Protein AF-A0A954PW45-F1 (afdb_monomer)

Secondary structure (DSSP, 8-state):
--TTSGGGS--TT-HHHHHHHHHHHHHHHHHHHHHHHHHHHHHHHHHHHHHHHHHHHHHHHHGGGS-HHHHHHHHHHHHHTGGGGHHHHHHHTT-SSHHHHHHHHHHHHHHHHHHTTS-HHHHHHHHHHHHHHHHHHHTT---TTSHHHHHHHHHHHHHHHHHHHTT--TT-HHHHHHHHHHHTGGG-----SS-------PPPP-

Radius of gyration: 33.41 Å; Cα contacts (8 Å, |Δi|>4): 129; chains: 1; bounding box: 105×37×117 Å

Nearest PDB structures (foldseek):
  8f19-assembly1_A  TM=5.683E-01  e=7.438E+00  Saccharomyces cerevisiae S288C
  6eww-assembly1_B  TM=2.617E-01  e=2.094E+00  Homo sapiens
  3kbu-assembly1_A  TM=2.311E-01  e=8.232E+00  Homo sapiens

Structure (mmCIF, N/CA/C/O backbone):
data_AF-A0A954PW45-F1
#
_entry.id   AF-A0A954PW45-F1
#
loop_
_atom_site.group_PDB
_atom_site.id
_atom_site.type_symbol
_atom_site.label_atom_id
_atom_site.label_alt_id
_atom_site.label_comp_id
_atom_site.label_asym_id
_atom_site.label_entity_id
_atom_site.label_seq_id
_atom_site.pdbx_PDB_ins_code
_atom_site.Cartn_x
_atom_site.Cartn_y
_atom_site.Cartn_z
_atom_site.occupancy
_atom_site.B_iso_or_equiv
_atom_site.auth_seq_id
_atom_site.auth_comp_id
_atom_site.auth_asym_id
_atom_site.auth_atom_id
_atom_site.pdbx_PDB_model_num
ATOM 1 N N . MET A 1 1 ? 61.139 -9.878 -54.172 1.00 49.34 1 MET A N 1
ATOM 2 C CA . MET A 1 1 ? 60.404 -8.605 -54.283 1.00 49.34 1 MET A CA 1
ATOM 3 C C . MET A 1 1 ? 59.046 -8.890 -53.694 1.00 49.34 1 MET A C 1
ATOM 5 O O . MET A 1 1 ? 58.349 -9.726 -54.247 1.00 49.34 1 MET A O 1
ATOM 9 N N . ASP A 1 2 ? 58.772 -8.340 -52.515 1.00 56.75 2 ASP A N 1
ATOM 10 C CA . ASP A 1 2 ? 57.565 -8.651 -51.753 1.00 56.75 2 ASP A CA 1
ATOM 11 C C . ASP A 1 2 ? 56.397 -7.785 -52.241 1.00 56.75 2 ASP A C 1
ATOM 13 O O . ASP A 1 2 ? 56.433 -6.558 -52.154 1.00 56.75 2 ASP A O 1
ATOM 17 N N . ASP A 1 3 ? 55.336 -8.431 -52.724 1.00 61.81 3 ASP A N 1
ATOM 18 C CA . ASP A 1 3 ? 54.108 -7.794 -53.231 1.00 61.81 3 ASP A CA 1
ATOM 19 C C . ASP A 1 3 ? 53.297 -7.045 -52.148 1.00 61.81 3 ASP A C 1
ATOM 21 O O . ASP A 1 3 ? 52.255 -6.444 -52.419 1.00 61.81 3 ASP A O 1
ATOM 25 N N . SER A 1 4 ? 53.770 -7.051 -50.901 1.00 59.59 4 SER A N 1
ATOM 26 C CA . SER A 1 4 ? 53.138 -6.399 -49.754 1.00 59.59 4 SER A CA 1
ATOM 27 C C . SER A 1 4 ? 53.432 -4.894 -49.650 1.00 59.59 4 SER A C 1
ATOM 29 O O . SER A 1 4 ? 52.692 -4.187 -48.963 1.00 59.59 4 SER A O 1
ATOM 31 N N . GLU A 1 5 ? 54.434 -4.359 -50.361 1.00 58.06 5 GLU A N 1
ATOM 32 C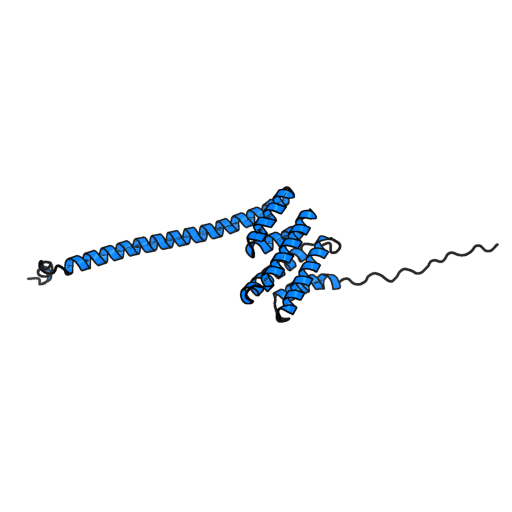 CA . GLU A 1 5 ? 54.703 -2.908 -50.379 1.00 58.06 5 GLU A CA 1
ATOM 33 C C . GLU A 1 5 ? 53.789 -2.128 -51.341 1.00 58.06 5 GLU A C 1
ATOM 35 O O . GLU A 1 5 ? 53.447 -0.974 -51.069 1.00 58.06 5 GLU A O 1
ATOM 40 N N . LEU A 1 6 ? 53.297 -2.757 -52.415 1.00 55.03 6 LEU A N 1
ATOM 41 C CA . LEU A 1 6 ? 52.443 -2.096 -53.414 1.00 55.03 6 LEU A CA 1
ATOM 42 C C . LEU A 1 6 ? 51.017 -1.806 -52.915 1.00 55.03 6 LEU A C 1
ATOM 44 O O . LEU A 1 6 ? 50.350 -0.926 -53.451 1.00 55.03 6 LEU A O 1
ATOM 48 N N . GLN A 1 7 ? 50.553 -2.475 -51.856 1.00 57.84 7 GLN A N 1
ATOM 49 C CA . GLN A 1 7 ? 49.226 -2.224 -51.271 1.00 57.84 7 GLN A CA 1
ATOM 50 C C . GLN A 1 7 ? 49.208 -1.086 -50.237 1.00 57.84 7 GLN A C 1
ATOM 52 O O . GLN A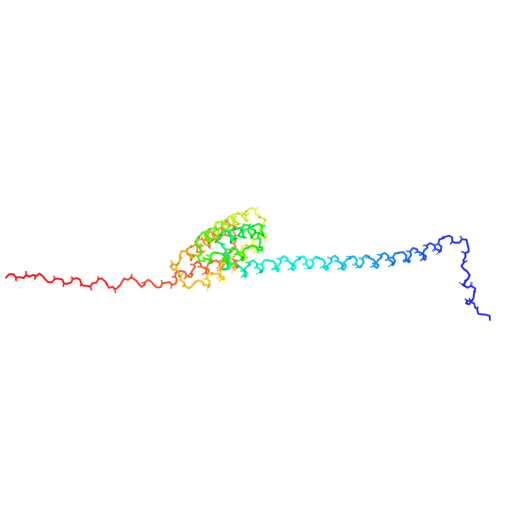 1 7 ? 48.147 -0.750 -49.708 1.00 57.84 7 GLN A O 1
ATOM 57 N N . ARG A 1 8 ? 50.360 -0.472 -49.933 1.00 56.84 8 ARG A N 1
ATOM 58 C CA . ARG A 1 8 ? 50.469 0.575 -48.902 1.00 56.84 8 ARG A CA 1
ATOM 59 C C . ARG A 1 8 ? 50.345 2.006 -49.419 1.00 56.84 8 ARG A C 1
ATOM 61 O O . ARG A 1 8 ? 50.352 2.924 -48.602 1.00 56.84 8 ARG A O 1
ATOM 68 N N . THR A 1 9 ? 50.201 2.217 -50.727 1.00 62.09 9 THR A N 1
ATOM 69 C CA . THR A 1 9 ? 49.938 3.549 -51.289 1.00 62.09 9 THR A CA 1
ATOM 70 C C . THR A 1 9 ? 48.427 3.757 -51.459 1.00 62.09 9 THR A C 1
ATOM 72 O O . THR A 1 9 ? 47.812 3.163 -52.345 1.00 62.09 9 THR A O 1
ATOM 75 N N . PRO A 1 10 ? 47.771 4.556 -50.593 1.00 61.47 10 PRO A N 1
ATOM 76 C CA . PRO A 1 10 ? 46.345 4.825 -50.726 1.00 61.47 10 PRO A CA 1
ATOM 77 C C . PRO A 1 10 ? 46.080 5.589 -52.029 1.00 61.47 10 PRO A C 1
ATOM 79 O O . PRO A 1 10 ? 46.723 6.600 -52.303 1.00 61.47 10 PRO A O 1
ATOM 82 N N . ASN A 1 11 ? 45.132 5.099 -52.834 1.00 63.22 11 ASN A N 1
ATOM 83 C CA . ASN A 1 11 ? 44.758 5.704 -54.112 1.00 63.22 11 ASN A CA 1
ATOM 84 C C . ASN A 1 11 ? 44.272 7.160 -53.903 1.00 63.22 11 ASN A C 1
ATOM 86 O O . ASN A 1 11 ? 43.213 7.352 -53.294 1.00 63.22 11 ASN A O 1
ATOM 90 N N . PRO A 1 12 ? 44.986 8.177 -54.429 1.00 63.97 12 PRO A N 1
ATOM 91 C CA . PRO A 1 12 ? 44.682 9.589 -54.186 1.00 63.97 12 PRO A CA 1
ATOM 92 C C . PRO A 1 12 ? 43.398 10.073 -54.880 1.00 63.97 12 PRO A C 1
ATOM 94 O O . PRO A 1 12 ? 42.894 11.140 -54.547 1.00 63.97 12 PRO A O 1
ATOM 97 N N . PHE A 1 13 ? 42.832 9.291 -55.806 1.00 62.94 13 PHE A N 1
ATOM 98 C CA . PHE A 1 13 ? 41.596 9.633 -56.523 1.00 62.94 13 PHE A CA 1
ATOM 99 C C . PHE A 1 13 ? 40.331 9.046 -55.884 1.00 62.94 13 PHE A C 1
ATOM 101 O O . PHE A 1 13 ? 39.213 9.344 -56.300 1.00 62.94 13 PHE A O 1
ATOM 108 N N . SER A 1 14 ? 40.479 8.225 -54.843 1.00 59.28 14 SER A N 1
ATOM 109 C CA . SER A 1 14 ? 39.355 7.642 -54.119 1.00 59.28 14 SER A CA 1
ATOM 110 C C . SER A 1 14 ? 38.950 8.531 -52.935 1.00 59.28 14 SER A C 1
ATOM 112 O O . SER A 1 14 ? 39.213 8.205 -51.774 1.00 59.28 14 SER A O 1
ATOM 114 N N . ALA A 1 15 ? 38.231 9.624 -53.215 1.00 56.91 15 ALA A N 1
ATOM 115 C CA . ALA A 1 15 ? 37.626 10.494 -52.192 1.00 56.91 15 ALA A CA 1
ATOM 116 C C . ALA A 1 15 ? 36.708 9.732 -51.199 1.00 56.91 15 ALA A C 1
ATOM 118 O O . ALA A 1 15 ? 36.456 10.184 -50.081 1.00 56.91 15 ALA A O 1
ATOM 119 N N . PHE A 1 16 ? 36.249 8.534 -51.580 1.00 58.16 16 PHE A N 1
ATOM 120 C CA . PHE A 1 16 ? 35.368 7.671 -50.787 1.00 58.16 16 PHE A CA 1
ATOM 121 C C . PHE A 1 16 ? 36.093 6.678 -49.855 1.00 58.16 16 PHE A C 1
ATOM 123 O O . PHE A 1 16 ? 35.464 6.087 -48.975 1.00 58.16 16 PHE A O 1
ATOM 130 N N . ALA A 1 17 ? 37.407 6.469 -50.021 1.00 55.78 17 ALA A N 1
ATOM 131 C CA . ALA A 1 17 ? 38.164 5.538 -49.170 1.00 55.78 17 ALA A CA 1
ATOM 132 C C . ALA A 1 17 ? 38.559 6.180 -47.833 1.00 55.78 17 ALA A C 1
ATOM 134 O O . ALA A 1 17 ? 38.438 5.538 -46.788 1.00 55.78 17 ALA A O 1
ATOM 135 N N . ALA A 1 18 ? 38.958 7.457 -47.852 1.00 57.56 18 ALA A N 1
ATOM 136 C CA . ALA A 1 18 ? 39.271 8.213 -46.638 1.00 57.56 18 ALA A CA 1
ATOM 137 C C . ALA A 1 18 ? 38.019 8.423 -45.763 1.00 57.56 18 ALA A C 1
ATOM 139 O O . ALA A 1 18 ? 38.036 8.140 -44.564 1.00 57.56 18 ALA A O 1
ATOM 140 N N . THR A 1 19 ? 36.888 8.778 -46.381 1.00 55.59 19 THR A N 1
ATOM 141 C CA . THR A 1 19 ? 35.616 9.038 -45.684 1.00 55.59 19 THR A CA 1
ATOM 142 C C . THR A 1 19 ? 35.011 7.797 -45.020 1.00 55.59 19 THR A C 1
ATOM 144 O O . THR A 1 19 ? 34.422 7.915 -43.947 1.00 55.59 19 THR A O 1
ATOM 147 N N . ARG A 1 20 ? 35.187 6.581 -45.568 1.00 57.69 20 ARG A N 1
ATOM 148 C CA . ARG A 1 20 ? 34.727 5.337 -44.905 1.00 57.69 20 ARG A CA 1
ATOM 149 C C . ARG A 1 20 ? 35.526 4.988 -43.649 1.00 57.69 20 ARG A C 1
ATOM 151 O O . ARG A 1 20 ? 34.942 4.496 -42.683 1.00 57.69 20 ARG A O 1
ATOM 158 N N . ALA A 1 21 ? 36.841 5.203 -43.656 1.00 60.06 21 ALA A N 1
ATOM 159 C CA . ALA A 1 21 ? 37.686 4.926 -42.495 1.00 60.06 21 ALA A CA 1
ATOM 160 C C . ALA A 1 21 ? 37.439 5.938 -41.364 1.00 60.06 21 ALA A C 1
ATOM 162 O O . ALA A 1 21 ? 37.396 5.563 -40.192 1.00 60.06 21 ALA A O 1
ATOM 163 N N . GLU A 1 22 ? 37.208 7.199 -41.721 1.00 61.59 22 GLU A N 1
ATOM 164 C CA . GLU A 1 22 ? 36.887 8.280 -40.789 1.00 61.59 22 GLU A CA 1
ATOM 165 C C . GLU A 1 22 ? 35.465 8.126 -40.214 1.00 61.59 22 GLU A C 1
ATOM 167 O O . GLU A 1 22 ? 35.289 8.112 -38.997 1.00 61.59 22 GLU A O 1
ATOM 172 N N . SER A 1 23 ? 34.465 7.829 -41.055 1.00 62.44 23 SER A N 1
ATOM 173 C CA . SER A 1 23 ? 33.084 7.518 -40.638 1.00 62.44 23 SER A CA 1
ATOM 174 C C . SER A 1 23 ? 33.009 6.368 -39.627 1.00 62.44 23 SER A C 1
ATOM 176 O O . SER A 1 23 ? 32.339 6.490 -38.601 1.00 62.44 23 SER A O 1
ATOM 178 N N . ARG A 1 24 ? 33.737 5.264 -39.856 1.00 66.69 24 ARG A N 1
ATOM 179 C CA . ARG A 1 24 ? 33.767 4.128 -38.916 1.00 66.69 24 ARG A CA 1
ATOM 180 C C . ARG A 1 24 ? 34.379 4.502 -37.565 1.00 66.69 24 ARG A C 1
ATOM 182 O O . ARG A 1 24 ? 33.934 3.989 -36.541 1.00 66.69 24 ARG A O 1
ATOM 189 N N . ARG A 1 25 ? 35.364 5.407 -37.542 1.00 72.56 25 ARG A N 1
ATOM 190 C CA . ARG A 1 25 ? 35.957 5.923 -36.298 1.00 72.56 25 ARG A CA 1
ATOM 191 C C . ARG A 1 25 ? 34.991 6.840 -35.551 1.00 72.56 25 ARG A C 1
ATOM 193 O O . ARG A 1 25 ? 34.861 6.694 -34.338 1.00 72.56 25 ARG A O 1
ATOM 200 N N . HIS A 1 26 ? 34.266 7.708 -36.257 1.00 75.69 26 HIS A N 1
ATOM 201 C CA . HIS A 1 26 ? 33.242 8.561 -35.647 1.00 75.69 26 HIS A CA 1
ATOM 202 C C . HIS A 1 26 ? 32.058 7.755 -35.102 1.00 75.69 26 HIS A C 1
ATOM 204 O O . HIS A 1 26 ? 31.635 8.015 -33.980 1.00 75.69 26 HIS A O 1
ATOM 210 N N . LEU A 1 27 ? 31.594 6.726 -35.822 1.00 76.62 27 LEU A N 1
ATOM 211 C CA . LEU A 1 27 ? 30.535 5.825 -35.350 1.00 76.62 27 LEU A CA 1
ATOM 212 C C . LEU A 1 27 ? 30.968 5.005 -34.128 1.00 76.62 27 LEU A C 1
ATOM 214 O O . LEU A 1 27 ? 30.202 4.845 -33.181 1.00 76.62 27 LEU A O 1
ATOM 218 N N . ALA A 1 28 ? 32.207 4.508 -34.114 1.00 79.44 28 ALA A N 1
ATOM 219 C CA . ALA A 1 28 ? 32.740 3.796 -32.955 1.00 79.44 28 ALA A CA 1
ATOM 220 C C . ALA A 1 28 ? 32.901 4.723 -31.737 1.00 79.44 28 ALA A C 1
ATOM 222 O O . ALA A 1 28 ? 32.666 4.303 -30.605 1.00 79.44 28 ALA A O 1
ATOM 223 N N . ALA A 1 29 ? 33.282 5.985 -31.954 1.00 80.69 29 ALA A N 1
ATOM 224 C CA . ALA A 1 29 ? 33.366 6.979 -30.891 1.00 80.69 29 ALA A CA 1
ATOM 225 C C . ALA A 1 29 ? 31.976 7.354 -30.351 1.00 80.69 29 ALA A C 1
ATOM 227 O O . ALA A 1 29 ? 31.781 7.351 -29.137 1.00 80.69 29 ALA A O 1
ATOM 228 N N . SER A 1 30 ? 30.990 7.606 -31.219 1.00 84.06 30 SER A N 1
ATOM 229 C CA . SER A 1 30 ? 29.621 7.928 -30.798 1.00 84.06 30 SER A CA 1
ATOM 230 C C . SER A 1 30 ? 28.942 6.756 -30.091 1.00 84.06 30 SER A C 1
ATOM 232 O O . SER A 1 30 ? 28.256 6.967 -29.098 1.00 84.06 30 SER A O 1
ATOM 234 N N . ALA A 1 31 ? 29.179 5.516 -30.535 1.00 90.25 31 ALA A N 1
ATOM 235 C CA . ALA A 1 31 ? 28.658 4.322 -29.872 1.00 90.25 31 ALA A CA 1
ATOM 236 C C . ALA A 1 31 ? 29.196 4.169 -28.439 1.00 90.25 31 ALA A C 1
ATOM 238 O O . ALA A 1 31 ? 28.441 3.824 -27.532 1.00 90.25 31 ALA A O 1
ATOM 239 N N . LYS A 1 32 ? 30.479 4.481 -28.206 1.00 91.12 32 LYS A N 1
ATOM 240 C CA . LYS A 1 32 ? 31.061 4.488 -26.853 1.00 91.12 32 LYS A CA 1
ATOM 241 C C . LYS A 1 32 ? 30.388 5.524 -25.956 1.00 91.12 32 LYS A C 1
ATOM 243 O O . LYS A 1 32 ? 30.010 5.194 -24.836 1.00 91.12 32 LYS A O 1
ATOM 248 N N . TRP A 1 33 ? 30.198 6.746 -26.452 1.00 94.75 33 TRP A N 1
ATOM 249 C CA . TRP A 1 33 ? 29.499 7.793 -25.701 1.00 94.75 33 TRP A CA 1
ATOM 250 C C . TRP A 1 33 ? 28.039 7.437 -25.423 1.00 94.75 33 TRP A C 1
ATOM 252 O O . TRP A 1 33 ? 27.559 7.680 -24.320 1.00 94.75 33 TRP A O 1
ATOM 262 N N . LEU A 1 34 ? 27.359 6.797 -26.375 1.00 92.56 34 LEU A N 1
ATOM 263 C CA . LEU A 1 34 ? 25.989 6.324 -26.198 1.00 92.56 34 LEU A CA 1
ATOM 264 C C . LEU A 1 34 ? 25.897 5.252 -25.104 1.00 92.56 34 LEU A C 1
ATOM 266 O O . LEU A 1 34 ? 25.025 5.336 -24.247 1.00 92.56 34 LEU A O 1
ATOM 270 N N . LEU A 1 35 ? 26.819 4.285 -25.075 1.00 92.25 35 LEU A N 1
ATOM 271 C CA . LEU A 1 35 ? 26.863 3.272 -24.014 1.00 92.25 35 LEU A CA 1
ATOM 272 C C . LEU A 1 35 ? 27.125 3.887 -22.635 1.00 92.25 35 LEU A C 1
ATOM 274 O O . LEU A 1 35 ? 26.484 3.496 -21.662 1.00 92.25 35 LEU A O 1
ATOM 278 N N . ILE A 1 36 ? 28.019 4.876 -22.554 1.00 92.75 36 ILE A N 1
ATOM 279 C CA . ILE A 1 36 ? 28.270 5.620 -21.312 1.00 92.75 36 ILE A CA 1
ATOM 280 C C . ILE A 1 36 ? 27.004 6.363 -20.869 1.00 92.75 36 ILE A C 1
ATOM 282 O O . ILE A 1 36 ? 26.636 6.293 -19.698 1.00 92.75 36 ILE A O 1
ATOM 286 N N . ALA A 1 37 ? 26.315 7.033 -21.795 1.00 91.62 37 ALA A N 1
ATOM 287 C CA . ALA A 1 37 ? 25.079 7.751 -21.504 1.00 91.62 37 ALA A CA 1
ATOM 288 C C . ALA A 1 37 ? 23.964 6.810 -21.018 1.00 91.62 37 ALA A C 1
ATOM 290 O O . ALA A 1 37 ? 23.298 7.121 -20.033 1.00 91.62 37 ALA A O 1
ATOM 291 N N . ILE A 1 38 ? 23.802 5.641 -21.650 1.00 93.69 38 ILE A N 1
ATOM 292 C CA . ILE A 1 38 ? 22.853 4.606 -21.212 1.00 93.69 38 ILE A CA 1
ATOM 293 C C . ILE A 1 38 ? 23.206 4.122 -19.803 1.00 93.69 38 ILE A C 1
ATOM 295 O O . ILE A 1 38 ? 22.328 4.057 -18.947 1.00 93.69 38 ILE A O 1
ATOM 299 N N . GLY A 1 39 ? 24.484 3.840 -19.531 1.00 94.31 39 GLY A N 1
ATOM 300 C CA . GLY A 1 39 ? 24.936 3.429 -18.201 1.00 94.31 39 GLY A CA 1
ATOM 301 C C . GLY A 1 39 ? 24.627 4.475 -17.127 1.00 94.31 39 GLY A C 1
ATOM 302 O O . GLY A 1 39 ? 24.067 4.142 -16.084 1.00 94.31 39 GLY A O 1
ATOM 303 N N . LEU A 1 40 ? 24.919 5.750 -17.402 1.00 92.06 40 LEU A N 1
ATOM 304 C CA . LEU A 1 40 ? 24.591 6.871 -16.515 1.00 92.06 40 LEU A CA 1
ATOM 305 C C . LEU A 1 40 ? 23.086 6.997 -16.272 1.00 92.06 40 LEU A C 1
ATOM 307 O O . LEU A 1 40 ? 22.668 7.201 -15.133 1.00 92.06 40 LEU A O 1
ATOM 311 N N . PHE A 1 41 ? 22.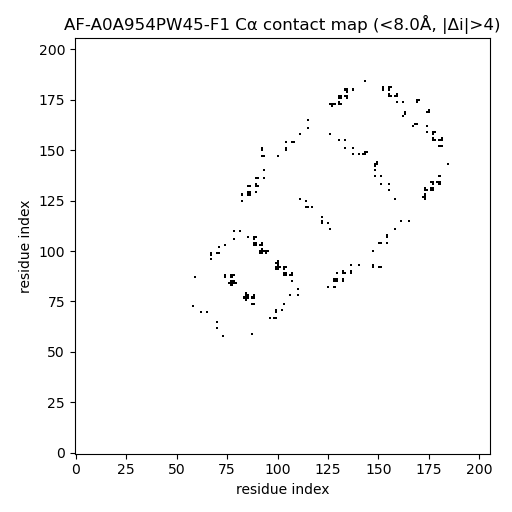276 6.843 -17.320 1.00 91.44 41 PHE A N 1
ATOM 312 C CA . PHE A 1 41 ? 20.823 6.881 -17.206 1.00 91.44 41 PHE A CA 1
ATOM 313 C C . PHE A 1 41 ? 20.297 5.732 -16.338 1.00 91.44 41 PHE A C 1
ATOM 315 O O . PHE A 1 41 ? 19.515 5.971 -15.420 1.00 91.44 41 PHE A O 1
ATOM 322 N N . CYS A 1 42 ? 20.787 4.505 -16.548 1.00 90.88 42 CYS A N 1
ATOM 323 C CA . CYS A 1 42 ? 20.442 3.357 -15.710 1.00 90.88 42 CYS A CA 1
ATOM 324 C C . CYS A 1 42 ? 20.798 3.606 -14.238 1.00 90.88 42 CYS A C 1
ATOM 326 O O . CYS A 1 42 ? 19.946 3.427 -13.371 1.00 90.88 42 CYS A O 1
ATOM 328 N N . VAL A 1 43 ? 22.010 4.088 -13.945 1.00 89.50 43 VAL A N 1
ATOM 329 C CA . VAL A 1 43 ? 22.423 4.409 -12.568 1.00 89.50 43 VAL A CA 1
ATOM 330 C C . VAL A 1 43 ? 21.511 5.470 -11.950 1.00 89.50 43 VAL A C 1
ATOM 332 O O . VAL A 1 43 ? 21.014 5.266 -10.846 1.00 89.50 43 VAL A O 1
ATOM 335 N N . LEU A 1 44 ? 21.223 6.558 -12.673 1.00 89.69 44 LEU A N 1
ATOM 336 C CA . LEU A 1 44 ? 20.323 7.618 -12.206 1.00 89.69 44 LEU A CA 1
ATOM 337 C C . LEU A 1 44 ? 18.916 7.097 -11.903 1.00 89.69 44 LEU A C 1
ATOM 339 O O . LEU A 1 44 ? 18.382 7.382 -10.831 1.00 89.69 44 LEU A O 1
ATOM 343 N N . THR A 1 45 ? 18.331 6.309 -12.809 1.00 83.94 45 THR A N 1
ATOM 344 C CA . THR A 1 45 ? 16.998 5.723 -12.591 1.00 83.94 45 THR A CA 1
ATOM 345 C C . THR A 1 45 ? 16.969 4.791 -11.381 1.00 83.94 45 THR A C 1
ATOM 347 O O . THR A 1 45 ? 16.071 4.905 -10.549 1.00 83.94 45 THR A O 1
ATOM 350 N N . ILE A 1 46 ? 17.984 3.937 -11.206 1.00 82.56 46 ILE A N 1
ATOM 351 C CA . ILE A 1 46 ? 18.091 3.054 -10.036 1.00 82.56 46 ILE A CA 1
ATOM 352 C C . ILE A 1 46 ? 18.227 3.880 -8.750 1.00 82.56 46 ILE A C 1
ATOM 354 O O . ILE A 1 46 ? 17.530 3.611 -7.772 1.00 82.56 46 ILE A O 1
ATOM 358 N N . SER A 1 47 ? 19.073 4.916 -8.744 1.00 77.81 47 SER A N 1
ATOM 359 C CA . SER A 1 47 ? 19.251 5.794 -7.582 1.00 77.81 47 SER A CA 1
ATOM 360 C C . SER A 1 47 ? 17.967 6.529 -7.196 1.00 77.81 47 SER A C 1
ATOM 362 O O . SER A 1 47 ? 17.673 6.640 -6.007 1.00 77.81 47 SER A O 1
ATOM 364 N N . GLN A 1 48 ? 17.182 7.006 -8.167 1.00 77.75 48 GLN A N 1
ATOM 365 C CA . GLN A 1 48 ? 15.907 7.675 -7.894 1.00 77.75 48 GLN A CA 1
ATOM 366 C C . GLN A 1 48 ? 14.887 6.729 -7.257 1.00 77.75 48 GLN A C 1
ATOM 368 O O . GLN A 1 48 ? 14.287 7.081 -6.241 1.00 77.75 48 GLN A O 1
ATOM 373 N N . VAL A 1 49 ? 14.740 5.515 -7.798 1.00 71.38 49 VAL A N 1
ATOM 374 C CA . VAL A 1 49 ? 13.858 4.489 -7.219 1.00 71.38 49 VAL A CA 1
ATOM 375 C C . VAL A 1 49 ? 14.288 4.156 -5.788 1.00 71.38 49 VAL A C 1
ATOM 377 O O . VAL A 1 49 ? 13.452 4.060 -4.888 1.00 71.38 49 VAL A O 1
ATOM 380 N N . TYR A 1 50 ? 15.597 4.048 -5.545 1.00 72.19 50 TYR A N 1
ATOM 381 C CA . TYR A 1 50 ? 16.126 3.753 -4.215 1.00 72.19 50 TYR A CA 1
ATOM 382 C C . TYR A 1 50 ? 15.890 4.897 -3.219 1.00 72.19 50 TYR A C 1
ATOM 384 O O . TYR A 1 50 ? 15.508 4.650 -2.079 1.00 72.19 50 TYR A O 1
ATOM 392 N N . LEU A 1 51 ? 16.061 6.153 -3.647 1.00 69.94 51 LEU A N 1
ATOM 393 C CA . LEU A 1 51 ? 15.790 7.336 -2.823 1.00 69.94 51 LEU A CA 1
ATOM 394 C C . LEU A 1 51 ? 14.311 7.460 -2.451 1.00 69.94 51 LEU A C 1
ATOM 396 O O . LEU A 1 51 ? 14.007 7.795 -1.307 1.00 69.94 51 LEU A O 1
ATOM 400 N N . HIS A 1 52 ? 13.397 7.173 -3.383 1.00 65.19 52 HIS A N 1
ATOM 401 C CA . HIS A 1 52 ? 11.962 7.152 -3.093 1.00 65.19 52 HIS A CA 1
ATOM 402 C C . HIS A 1 52 ? 11.621 6.097 -2.036 1.00 65.19 52 HIS A C 1
ATOM 404 O O . HIS A 1 52 ? 10.984 6.419 -1.033 1.00 65.19 52 HIS A O 1
ATOM 410 N N . ARG A 1 53 ? 12.139 4.873 -2.190 1.00 65.75 53 ARG A N 1
ATOM 411 C CA . ARG A 1 53 ? 11.951 3.800 -1.201 1.00 65.75 53 ARG A CA 1
ATOM 412 C C . ARG A 1 53 ? 12.571 4.132 0.156 1.00 65.75 53 ARG A C 1
ATOM 414 O O . ARG A 1 53 ? 11.947 3.900 1.188 1.00 65.75 53 ARG A O 1
ATOM 421 N N . ALA A 1 54 ? 13.765 4.723 0.170 1.00 64.25 54 ALA A N 1
ATOM 422 C CA . ALA A 1 54 ? 14.432 5.128 1.404 1.00 64.25 54 ALA A CA 1
ATOM 423 C C . ALA A 1 54 ? 13.631 6.203 2.156 1.00 64.25 54 ALA A C 1
ATOM 425 O O . ALA A 1 54 ? 13.448 6.089 3.367 1.00 64.25 54 ALA A O 1
ATOM 426 N N . LYS A 1 55 ? 13.087 7.205 1.451 1.00 66.69 55 LYS A N 1
ATOM 427 C CA . LYS A 1 55 ? 12.218 8.223 2.062 1.00 66.69 55 LYS A CA 1
ATOM 428 C C . LYS A 1 55 ? 10.956 7.613 2.666 1.00 66.69 55 LYS A C 1
ATOM 430 O O . LYS A 1 55 ? 10.641 7.933 3.806 1.00 66.69 55 LYS A O 1
ATOM 435 N N . LEU A 1 56 ? 10.295 6.702 1.952 1.00 62.06 56 LEU A N 1
ATOM 436 C CA . LEU A 1 56 ? 9.117 5.990 2.457 1.00 62.06 56 LEU A CA 1
ATOM 437 C C . LEU A 1 56 ? 9.447 5.189 3.725 1.00 62.06 56 LEU A C 1
ATOM 439 O O . LEU A 1 56 ? 8.744 5.304 4.723 1.0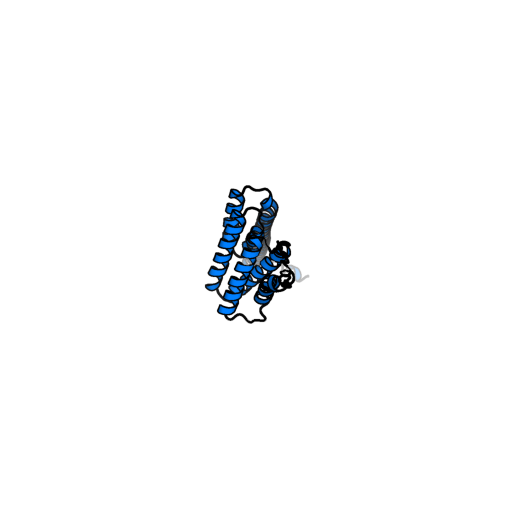0 62.06 56 LEU A O 1
ATOM 443 N N . SER A 1 57 ? 10.578 4.474 3.746 1.00 60.31 57 SER A N 1
ATOM 444 C CA . SER A 1 57 ? 11.019 3.748 4.947 1.00 60.31 57 SER A CA 1
ATOM 445 C C . SER A 1 57 ? 11.342 4.673 6.131 1.00 60.31 57 SER A C 1
ATOM 447 O O . SER A 1 57 ? 11.083 4.325 7.281 1.00 60.31 57 SER A O 1
ATOM 449 N N . GLY A 1 58 ? 11.868 5.873 5.861 1.00 60.31 58 GLY A N 1
ATOM 450 C CA . GLY A 1 58 ? 12.150 6.881 6.883 1.00 60.31 58 GLY A CA 1
ATOM 451 C C . GLY A 1 58 ? 10.880 7.497 7.471 1.00 60.31 58 GLY A C 1
ATOM 452 O O . GLY A 1 58 ? 10.817 7.722 8.677 1.00 60.31 58 GLY A O 1
ATOM 453 N N . ILE A 1 59 ? 9.860 7.714 6.637 1.00 60.59 59 ILE A N 1
ATOM 454 C CA . ILE A 1 59 ? 8.534 8.188 7.057 1.00 60.59 59 ILE A CA 1
ATOM 455 C C . ILE A 1 59 ? 7.865 7.145 7.960 1.00 60.59 59 ILE A C 1
ATOM 457 O O . ILE A 1 59 ? 7.415 7.483 9.050 1.00 60.59 59 ILE A O 1
ATOM 461 N N . VAL A 1 60 ? 7.893 5.868 7.566 1.00 61.69 60 VAL A N 1
ATOM 462 C CA . VAL A 1 60 ? 7.301 4.772 8.351 1.00 61.69 60 VAL A CA 1
ATOM 463 C C . VAL A 1 60 ? 8.019 4.580 9.696 1.00 61.69 60 VAL A C 1
ATOM 465 O O . VAL A 1 60 ? 7.364 4.456 10.727 1.00 61.69 60 VAL A O 1
ATOM 468 N N . ASN A 1 61 ? 9.355 4.635 9.731 1.00 59.47 61 ASN A N 1
ATOM 469 C CA . ASN A 1 61 ? 10.119 4.464 10.977 1.00 59.47 61 ASN A CA 1
ATOM 470 C C . ASN A 1 61 ? 10.064 5.687 11.910 1.00 59.47 61 ASN A C 1
ATOM 472 O O . ASN A 1 61 ? 10.190 5.541 13.124 1.00 59.47 61 ASN A O 1
ATOM 476 N N . GLY A 1 62 ? 9.895 6.895 11.363 1.00 58.94 62 GLY A N 1
ATOM 477 C CA . GLY A 1 62 ? 9.798 8.136 12.136 1.00 58.94 62 GLY A CA 1
ATOM 478 C C . GLY A 1 62 ? 8.391 8.449 12.644 1.00 58.94 62 GLY A C 1
ATOM 479 O O . GLY A 1 62 ? 8.228 9.398 13.411 1.00 58.94 62 GLY A O 1
ATOM 480 N N . PHE A 1 63 ? 7.387 7.675 12.228 1.00 63.06 63 PHE A N 1
ATOM 481 C CA . PHE A 1 63 ? 5.980 7.986 12.453 1.00 63.06 63 PHE A CA 1
ATOM 482 C C . PHE A 1 63 ? 5.643 8.064 13.949 1.00 63.06 63 PHE A C 1
ATOM 484 O O . PHE A 1 63 ? 5.033 9.029 14.398 1.00 63.06 63 PHE A O 1
ATOM 491 N N . SER A 1 64 ? 6.126 7.125 14.768 1.00 62.50 64 SER A N 1
ATOM 492 C CA . SER A 1 64 ? 5.788 7.038 16.200 1.00 62.50 64 SER A CA 1
ATOM 493 C C . SER A 1 64 ? 6.214 8.254 17.038 1.00 62.50 64 SER A C 1
ATOM 495 O O . SER A 1 64 ? 5.542 8.579 18.014 1.00 62.50 64 SER A O 1
ATOM 497 N N . GLN A 1 65 ? 7.275 8.968 16.646 1.00 67.38 65 GLN A N 1
ATOM 498 C CA . GLN A 1 65 ? 7.827 10.099 17.410 1.00 67.38 65 GLN A CA 1
ATOM 499 C C . GLN A 1 65 ? 7.237 11.464 17.024 1.00 67.38 65 GLN A C 1
ATOM 501 O O . GLN A 1 65 ? 7.569 12.478 17.638 1.00 67.38 65 GLN A O 1
ATOM 506 N N . GLN A 1 66 ? 6.373 11.521 16.010 1.00 69.50 66 GLN A N 1
ATOM 507 C CA . GLN A 1 66 ? 5.895 12.783 15.453 1.00 69.50 66 GLN A CA 1
ATOM 508 C C . GLN A 1 66 ? 4.576 13.274 16.071 1.00 69.50 66 GLN A C 1
ATOM 510 O O . GLN A 1 66 ? 3.747 12.516 16.598 1.00 69.50 66 GLN A O 1
ATOM 515 N N . SER A 1 67 ? 4.375 14.594 16.011 1.00 77.19 67 SER A N 1
ATOM 516 C CA . SER A 1 67 ? 3.123 15.233 16.421 1.00 77.19 67 SER A CA 1
ATOM 517 C C . SER A 1 67 ? 1.957 14.735 15.556 1.00 77.19 67 SER A C 1
ATOM 519 O O . SER A 1 67 ? 2.149 14.279 14.431 1.00 77.19 67 SER A O 1
ATOM 521 N N . SER A 1 68 ? 0.728 14.792 16.082 1.00 75.38 68 SER A N 1
ATOM 522 C CA . SER A 1 68 ? -0.473 14.362 15.337 1.00 75.38 68 SER A CA 1
ATOM 523 C C . SER A 1 68 ? -0.607 15.092 14.001 1.00 75.38 68 SER A C 1
ATOM 525 O O . SER A 1 68 ? -0.936 14.476 12.996 1.00 75.38 68 SER A O 1
ATOM 527 N N . THR A 1 69 ? -0.293 16.386 13.974 1.00 78.06 69 THR A N 1
ATOM 528 C CA . THR A 1 69 ? -0.382 17.216 12.769 1.00 78.06 69 THR A CA 1
ATOM 529 C C . THR A 1 69 ? 0.604 16.785 11.681 1.00 78.06 69 THR A C 1
ATOM 531 O O . THR A 1 69 ? 0.232 16.741 10.511 1.00 78.06 69 THR A O 1
ATOM 534 N N . GLU A 1 70 ? 1.840 16.419 12.041 1.00 81.75 70 GLU A N 1
ATOM 535 C CA . GLU A 1 70 ? 2.830 15.964 11.052 1.00 81.75 70 GLU A CA 1
ATOM 536 C C . GLU A 1 70 ? 2.497 14.561 10.528 1.00 81.75 70 GLU A C 1
ATOM 538 O O . GLU A 1 70 ? 2.636 14.310 9.331 1.00 81.75 70 GLU A O 1
ATOM 543 N N . LYS A 1 71 ? 1.957 13.683 11.390 1.00 80.56 71 LYS A N 1
ATOM 544 C CA . LYS A 1 71 ? 1.426 12.375 10.976 1.00 80.56 71 LYS A CA 1
ATOM 545 C C . LYS A 1 71 ? 0.343 12.528 9.909 1.00 80.56 71 LYS A C 1
ATOM 547 O O . LYS A 1 71 ? 0.434 11.892 8.867 1.00 80.56 71 LYS A O 1
ATOM 552 N N . VAL A 1 72 ? -0.638 13.411 10.121 1.00 82.50 72 VAL A N 1
ATOM 553 C CA . VAL A 1 72 ? -1.716 13.659 9.142 1.00 82.50 72 VAL A CA 1
ATOM 554 C C . VAL A 1 72 ? -1.157 14.167 7.810 1.00 82.50 72 VAL A C 1
ATOM 556 O O . VAL A 1 72 ? -1.513 13.646 6.757 1.00 82.50 72 VAL A O 1
ATOM 559 N N . ARG A 1 73 ? -0.204 15.106 7.837 1.00 84.50 73 ARG A N 1
ATOM 560 C CA . ARG A 1 73 ? 0.448 15.611 6.617 1.00 84.50 73 ARG A CA 1
ATOM 561 C C . ARG A 1 73 ? 1.206 14.518 5.855 1.00 84.50 73 ARG A C 1
ATOM 563 O O . ARG A 1 73 ? 1.263 14.533 4.627 1.00 84.50 73 ARG A O 1
ATOM 570 N N . GLN A 1 74 ? 1.802 13.566 6.568 1.00 83.81 74 GLN A N 1
ATOM 571 C CA . GLN A 1 74 ? 2.450 12.407 5.953 1.00 83.81 74 GLN A CA 1
ATOM 572 C C . GLN A 1 74 ? 1.442 11.410 5.387 1.00 83.81 74 GLN A C 1
ATOM 574 O O . GLN A 1 74 ? 1.703 10.858 4.320 1.00 83.81 74 GLN A O 1
ATOM 579 N N . LEU A 1 75 ? 0.284 11.225 6.028 1.00 85.38 75 LEU A N 1
ATOM 580 C CA . LEU A 1 75 ? -0.801 10.419 5.464 1.00 85.38 75 LEU A CA 1
ATOM 581 C C . LEU A 1 75 ? -1.286 10.992 4.133 1.00 85.38 75 LEU A C 1
ATOM 583 O O . LEU A 1 75 ? -1.435 10.239 3.179 1.00 85.38 75 LEU A O 1
ATOM 587 N N . GLU A 1 76 ? -1.423 12.313 4.014 1.00 86.81 76 GLU A N 1
ATOM 588 C CA . GLU A 1 76 ? -1.774 12.955 2.738 1.00 86.81 76 GLU A CA 1
ATOM 589 C C . GLU A 1 76 ? -0.726 12.687 1.642 1.00 86.81 76 GLU A C 1
ATOM 591 O O . GLU A 1 76 ? -1.072 12.415 0.490 1.00 86.81 76 GLU A O 1
ATOM 596 N N . GLN A 1 77 ? 0.566 12.713 1.990 1.00 84.69 77 GLN A N 1
ATOM 597 C CA . GLN A 1 77 ? 1.647 12.386 1.050 1.00 84.69 77 GLN A CA 1
ATOM 598 C C . GLN A 1 77 ? 1.648 10.905 0.651 1.00 84.69 77 GLN A C 1
ATOM 600 O O . GLN A 1 77 ? 1.906 10.581 -0.512 1.00 84.69 77 GLN A O 1
ATOM 605 N N . LEU A 1 78 ? 1.351 10.007 1.593 1.00 85.50 78 LEU A N 1
ATOM 606 C CA . LEU A 1 78 ? 1.200 8.578 1.319 1.00 85.50 78 LEU A CA 1
ATOM 607 C C . LEU A 1 78 ? -0.018 8.326 0.429 1.00 85.50 78 LEU A C 1
ATOM 609 O O . LEU A 1 78 ? 0.100 7.610 -0.559 1.00 85.50 78 LEU A O 1
ATOM 613 N N . HIS A 1 79 ? -1.142 8.986 0.698 1.00 86.00 79 HIS A N 1
ATOM 614 C CA . HIS A 1 79 ? -2.339 8.921 -0.136 1.00 86.00 79 HIS A CA 1
ATOM 615 C C . HIS A 1 79 ? -2.059 9.383 -1.575 1.00 86.00 79 HIS A C 1
ATOM 617 O O . HIS A 1 79 ? -2.471 8.726 -2.528 1.00 86.00 79 HIS A O 1
ATOM 623 N N . ALA A 1 80 ? -1.260 10.440 -1.757 1.00 85.31 80 ALA A N 1
ATOM 624 C CA . ALA A 1 80 ? -0.806 10.876 -3.080 1.00 85.31 80 ALA A CA 1
ATOM 625 C C . ALA A 1 80 ? 0.160 9.888 -3.771 1.00 85.31 80 ALA A C 1
ATOM 627 O O . ALA A 1 80 ? 0.327 9.948 -4.989 1.00 85.31 80 ALA A O 1
ATOM 628 N N . SER A 1 81 ? 0.798 8.990 -3.012 1.00 82.38 81 SER A N 1
ATOM 629 C CA . SER A 1 81 ? 1.738 7.976 -3.516 1.00 82.38 81 SER A CA 1
ATOM 630 C C . SER A 1 81 ? 1.050 6.671 -3.948 1.00 82.38 81 SER A C 1
ATOM 632 O O . SER A 1 81 ? 1.726 5.745 -4.400 1.00 82.38 81 SER A O 1
ATOM 634 N N . ASP A 1 82 ? -0.284 6.606 -3.858 1.00 82.88 82 ASP A N 1
ATOM 635 C CA . ASP A 1 82 ? -1.120 5.518 -4.372 1.00 82.88 82 ASP A CA 1
ATOM 636 C C . ASP A 1 82 ? -0.670 4.141 -3.838 1.00 82.88 82 ASP A C 1
ATOM 638 O O . ASP A 1 82 ? -0.730 3.908 -2.631 1.00 82.88 82 ASP A O 1
ATOM 642 N N . MET A 1 83 ? -0.174 3.235 -4.690 1.00 83.00 83 MET A N 1
ATOM 643 C CA . MET A 1 83 ? 0.177 1.861 -4.303 1.00 83.00 83 MET A CA 1
ATOM 644 C C . MET A 1 83 ? 1.289 1.784 -3.246 1.00 83.00 83 MET A C 1
ATOM 646 O O . MET A 1 83 ? 1.186 0.987 -2.316 1.00 83.00 83 MET A O 1
ATOM 650 N N . ASP A 1 84 ? 2.323 2.625 -3.352 1.00 82.88 84 ASP A N 1
ATOM 651 C CA . ASP A 1 84 ? 3.437 2.639 -2.391 1.00 82.88 84 ASP A CA 1
ATOM 652 C C . ASP A 1 84 ? 3.006 3.196 -1.020 1.00 82.88 84 ASP A C 1
ATOM 654 O O . ASP A 1 84 ? 3.667 2.964 -0.007 1.00 82.88 84 ASP A O 1
ATOM 658 N N . GLY A 1 85 ? 1.890 3.933 -0.983 1.00 85.88 85 GLY A N 1
ATOM 659 C CA . GLY A 1 85 ? 1.326 4.516 0.229 1.00 85.88 85 GLY A CA 1
ATOM 660 C C . GLY A 1 85 ? 0.440 3.568 1.033 1.00 85.88 85 GLY A C 1
ATOM 661 O O . GLY A 1 85 ? 0.258 3.800 2.228 1.00 85.88 85 GLY A O 1
ATOM 662 N N . ILE A 1 86 ? -0.081 2.501 0.413 1.00 89.94 86 ILE A N 1
ATOM 663 C CA . ILE A 1 86 ? -1.055 1.586 1.032 1.00 89.94 86 ILE A CA 1
ATOM 664 C C . ILE A 1 86 ? -0.507 0.998 2.334 1.00 89.94 86 ILE A C 1
ATOM 666 O O . ILE A 1 86 ? -1.168 1.095 3.363 1.00 89.94 86 ILE A O 1
ATOM 670 N N . ASP A 1 87 ? 0.712 0.453 2.323 1.00 87.69 87 ASP A N 1
ATOM 671 C CA . ASP A 1 87 ? 1.317 -0.156 3.518 1.00 87.69 87 ASP A CA 1
ATOM 672 C C . ASP A 1 87 ? 1.471 0.859 4.667 1.00 87.69 87 ASP A C 1
ATOM 674 O O . ASP A 1 87 ? 1.241 0.525 5.832 1.00 87.69 87 ASP A O 1
ATOM 678 N N . GLY A 1 88 ? 1.818 2.110 4.350 1.00 86.25 88 GLY A N 1
ATOM 679 C CA . GLY A 1 88 ? 1.944 3.183 5.338 1.00 86.25 88 GLY A CA 1
ATOM 680 C C . GLY A 1 88 ? 0.595 3.616 5.916 1.00 86.25 88 GLY A C 1
ATOM 681 O O . GLY A 1 88 ? 0.462 3.742 7.131 1.00 86.25 88 GLY A O 1
ATOM 682 N N . LEU A 1 89 ? -0.418 3.783 5.061 1.00 90.06 89 LEU A N 1
ATOM 683 C CA . LEU A 1 89 ? -1.784 4.120 5.471 1.00 90.06 89 LEU A CA 1
ATOM 684 C C . LEU A 1 89 ? -2.407 3.005 6.322 1.00 90.06 89 LEU A C 1
ATOM 686 O O . LEU A 1 89 ? -2.993 3.277 7.365 1.00 90.06 89 LEU A O 1
ATOM 690 N N . VAL A 1 90 ? -2.234 1.744 5.920 1.00 91.19 90 VAL A N 1
ATOM 691 C CA . VAL A 1 90 ? -2.739 0.590 6.675 1.00 91.19 90 VAL A CA 1
ATOM 692 C C . VAL A 1 90 ? -2.027 0.467 8.021 1.00 91.19 90 VAL A C 1
ATOM 694 O O . VAL A 1 90 ? -2.683 0.218 9.026 1.00 91.19 90 VAL A O 1
ATOM 697 N N . SER A 1 91 ? -0.720 0.740 8.090 1.00 88.00 91 SER A N 1
ATOM 698 C CA . SER A 1 91 ? 0.002 0.793 9.372 1.00 88.00 91 SER A CA 1
ATOM 699 C C . SER A 1 91 ? -0.519 1.907 10.290 1.00 88.00 91 SER A C 1
ATOM 701 O O . SER A 1 91 ? -0.570 1.734 11.507 1.00 88.00 91 SER A O 1
ATOM 703 N N . ALA A 1 92 ? -0.948 3.038 9.724 1.00 89.31 92 ALA A N 1
ATOM 704 C CA . ALA A 1 92 ? -1.490 4.158 10.486 1.00 89.31 92 ALA A CA 1
ATOM 705 C C . ALA A 1 92 ? -2.886 3.896 11.080 1.00 89.31 92 ALA A C 1
ATOM 707 O O . ALA A 1 92 ? -3.270 4.588 12.022 1.00 89.31 92 ALA A O 1
ATOM 708 N N . LEU A 1 93 ? -3.616 2.869 10.622 1.00 89.00 93 LEU A N 1
ATOM 709 C CA . LEU A 1 93 ? -4.837 2.402 11.300 1.00 89.00 93 LEU A CA 1
ATOM 710 C C . LEU A 1 93 ? -4.560 1.954 12.740 1.00 89.00 93 LEU A C 1
ATOM 712 O O . LEU A 1 93 ? -5.430 2.050 13.604 1.00 89.00 93 LEU A O 1
ATOM 716 N N . CYS A 1 94 ? -3.336 1.498 13.008 1.00 87.44 94 CYS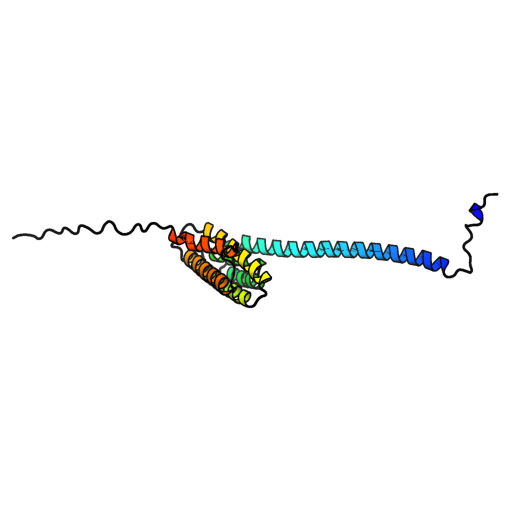 A N 1
ATOM 717 C CA . CYS A 1 94 ? -2.905 1.064 14.331 1.00 87.44 94 CYS A CA 1
ATOM 718 C C . CYS A 1 94 ? -2.336 2.181 15.194 1.00 87.44 94 CYS A C 1
ATOM 720 O O . CYS A 1 94 ? -1.881 1.902 16.303 1.00 87.44 94 CYS A O 1
ATOM 722 N N . ASP A 1 95 ? -2.342 3.432 14.733 1.00 87.00 95 ASP A N 1
ATOM 723 C CA . ASP A 1 95 ? -1.847 4.534 15.548 1.00 87.00 95 ASP A CA 1
ATOM 724 C C . ASP A 1 95 ? -2.675 4.671 16.833 1.00 87.00 95 ASP A C 1
ATOM 726 O O . ASP A 1 95 ? -3.894 4.505 16.833 1.00 87.00 95 ASP A O 1
ATOM 730 N N . GLU A 1 96 ? -2.013 4.981 17.947 1.00 83.88 96 GLU A N 1
ATOM 731 C CA . GLU A 1 96 ? -2.683 5.211 19.234 1.00 83.88 96 GLU A CA 1
ATOM 732 C C . GLU A 1 96 ? -3.591 6.448 19.192 1.00 83.88 96 GLU A C 1
ATOM 734 O O . GLU A 1 96 ? -4.533 6.571 19.975 1.00 83.88 96 GLU A O 1
ATOM 739 N N . LYS A 1 97 ? -3.309 7.388 18.283 1.00 84.69 97 LYS A N 1
ATOM 740 C CA . LYS A 1 97 ? -4.101 8.604 18.121 1.00 84.69 97 LYS A CA 1
ATOM 741 C C . LYS A 1 97 ? -5.296 8.324 17.217 1.00 84.69 97 LYS A C 1
ATOM 743 O O . LYS A 1 97 ? -5.138 8.143 16.011 1.00 84.69 97 LYS A O 1
ATOM 748 N N . THR A 1 98 ? -6.490 8.403 17.795 1.00 85.12 98 THR A N 1
ATOM 749 C CA . THR A 1 98 ? -7.774 8.178 17.112 1.00 85.12 98 THR A CA 1
ATOM 750 C C . THR A 1 98 ? -7.960 9.030 15.860 1.00 85.12 98 THR A C 1
ATOM 752 O O . THR A 1 98 ? -8.506 8.555 14.873 1.00 85.12 98 THR A O 1
ATOM 755 N N . ASP A 1 99 ? -7.480 10.276 15.869 1.00 85.94 99 ASP A N 1
ATOM 756 C CA . ASP A 1 99 ? -7.609 11.175 14.716 1.00 85.94 99 ASP A CA 1
ATOM 757 C C . ASP A 1 99 ? -6.783 10.682 13.517 1.00 85.94 99 ASP A C 1
ATOM 759 O O . ASP A 1 99 ? -7.189 10.828 12.367 1.00 85.94 99 ASP A O 1
ATOM 763 N N . VAL A 1 100 ? -5.620 10.080 13.787 1.00 88.44 100 VAL A N 1
ATOM 764 C CA . VAL A 1 100 ? -4.704 9.570 12.759 1.00 88.44 100 VAL A CA 1
ATOM 765 C C . VAL A 1 100 ? -5.255 8.276 12.165 1.00 88.44 100 VAL A C 1
ATOM 767 O O . VAL A 1 100 ? -5.276 8.138 10.944 1.00 88.44 100 VAL A O 1
ATOM 770 N N . SER A 1 101 ? -5.751 7.363 13.005 1.00 88.88 101 SER A N 1
ATOM 771 C CA . SER A 1 101 ? -6.359 6.113 12.539 1.00 88.88 101 SER A CA 1
ATOM 772 C C . SER A 1 101 ? -7.660 6.352 11.772 1.00 88.88 101 SER A C 1
ATOM 774 O O . SER A 1 101 ? -7.844 5.779 10.700 1.00 88.88 101 SER A O 1
ATOM 776 N N . ALA A 1 102 ? -8.518 7.264 12.242 1.00 87.69 102 ALA A N 1
ATOM 777 C CA . ALA A 1 102 ? -9.741 7.644 11.536 1.00 87.69 102 ALA A CA 1
ATOM 778 C C . ALA A 1 102 ? -9.444 8.257 10.157 1.00 87.69 102 ALA A C 1
ATOM 780 O O . ALA A 1 102 ? -10.046 7.852 9.164 1.00 87.69 102 ALA A O 1
ATOM 781 N N . MET A 1 103 ? -8.474 9.175 10.080 1.00 90.19 103 MET A N 1
ATOM 782 C CA . MET A 1 103 ? -8.050 9.775 8.811 1.00 90.19 103 MET A CA 1
ATOM 783 C C . MET A 1 103 ? -7.467 8.726 7.854 1.00 90.19 103 MET A C 1
ATOM 785 O O . MET A 1 103 ? -7.788 8.711 6.667 1.00 90.19 103 MET A O 1
ATOM 789 N N . ALA A 1 104 ? -6.635 7.812 8.362 1.00 92.25 104 ALA A N 1
ATOM 790 C CA . ALA A 1 104 ? -6.091 6.719 7.563 1.00 92.25 104 ALA A CA 1
ATOM 791 C C . ALA A 1 104 ? -7.200 5.803 7.017 1.00 92.25 104 ALA A C 1
ATOM 793 O O . ALA A 1 104 ? -7.156 5.413 5.849 1.00 92.25 104 ALA A O 1
ATOM 794 N N . ALA A 1 105 ? -8.221 5.503 7.826 1.00 90.75 105 ALA A N 1
ATOM 795 C CA . ALA A 1 105 ? -9.366 4.705 7.402 1.00 90.75 105 ALA A CA 1
ATOM 796 C C . ALA A 1 105 ? -10.170 5.382 6.284 1.00 90.75 105 ALA A C 1
ATOM 798 O O . ALA A 1 105 ? -10.534 4.722 5.310 1.00 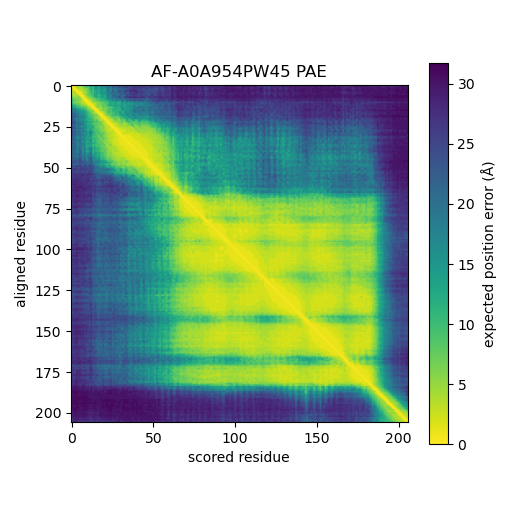90.75 105 ALA A O 1
ATOM 799 N N . GLU A 1 106 ? -10.404 6.691 6.391 1.00 92.06 106 GLU A N 1
ATOM 800 C CA . GLU A 1 106 ? -11.087 7.475 5.358 1.00 92.06 106 GLU A CA 1
ATOM 801 C C . GLU A 1 106 ? -10.298 7.474 4.039 1.00 92.06 106 GLU A C 1
ATOM 803 O O . GLU A 1 106 ? -10.843 7.125 2.990 1.00 92.06 106 GLU A O 1
ATOM 808 N N . MET A 1 107 ? -8.987 7.734 4.097 1.00 93.12 107 MET A N 1
ATOM 809 C CA . MET A 1 107 ? -8.109 7.705 2.920 1.00 93.12 107 MET A CA 1
ATOM 810 C C . MET A 1 107 ? -8.068 6.325 2.247 1.00 93.12 107 MET A C 1
ATOM 812 O O . MET A 1 107 ? -8.081 6.226 1.020 1.00 93.12 107 MET A O 1
ATOM 816 N N . LEU A 1 108 ? -8.041 5.240 3.027 1.00 92.69 108 LEU A N 1
ATOM 817 C CA . LEU A 1 108 ? -8.075 3.878 2.486 1.00 92.69 108 LEU A CA 1
ATOM 818 C C . LEU A 1 108 ? -9.426 3.539 1.845 1.00 92.69 108 LEU A C 1
ATOM 820 O O . LEU A 1 108 ? -9.461 2.886 0.798 1.00 92.69 108 LEU A O 1
ATOM 824 N N . ALA A 1 109 ? -10.533 3.995 2.435 1.00 90.62 109 ALA A N 1
ATOM 825 C CA . ALA A 1 109 ? -11.858 3.830 1.848 1.00 90.62 109 ALA A CA 1
ATOM 826 C C . ALA A 1 109 ? -11.969 4.568 0.503 1.00 90.62 109 ALA A C 1
ATOM 828 O O . ALA A 1 109 ? -12.503 4.016 -0.464 1.00 90.62 109 ALA A O 1
ATOM 829 N N . ASP A 1 110 ? -11.417 5.777 0.413 1.00 91.19 110 ASP A N 1
ATOM 830 C CA 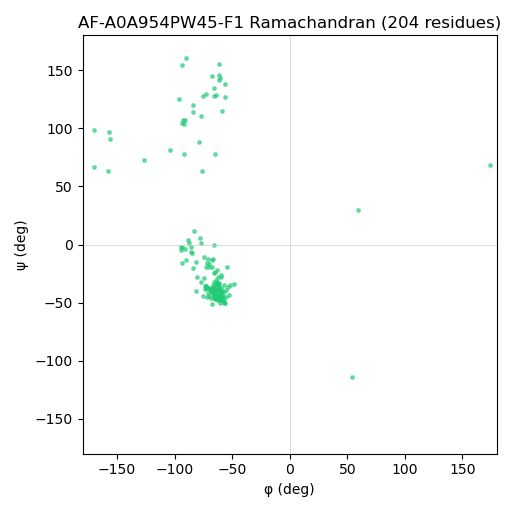. ASP A 1 110 ? -11.405 6.557 -0.822 1.00 91.19 110 ASP A CA 1
ATOM 831 C C . ASP A 1 110 ? -10.501 5.950 -1.901 1.00 91.19 110 ASP A C 1
ATOM 833 O O . ASP A 1 110 ? -10.917 5.876 -3.061 1.00 91.19 110 ASP A O 1
ATOM 837 N N . LEU A 1 111 ? -9.323 5.425 -1.548 1.00 90.06 111 LEU A N 1
ATOM 838 C CA . LEU A 1 111 ? -8.487 4.666 -2.489 1.00 90.06 111 LEU A CA 1
ATOM 839 C C . LEU A 1 111 ? -9.231 3.444 -3.041 1.00 90.06 111 LEU A C 1
ATOM 841 O O . LEU A 1 111 ? -9.254 3.224 -4.254 1.00 90.06 111 LEU A O 1
ATOM 845 N N . ASN A 1 112 ? -9.907 2.686 -2.175 1.00 88.56 112 ASN A N 1
ATOM 846 C CA . ASN A 1 112 ? -10.687 1.522 -2.588 1.00 88.56 112 ASN A CA 1
ATOM 847 C C . ASN A 1 112 ? -11.823 1.902 -3.558 1.00 88.56 112 ASN A C 1
ATOM 849 O O . ASN A 1 112 ? -12.050 1.211 -4.555 1.00 88.56 112 ASN A O 1
ATOM 853 N N . ARG A 1 113 ? -12.498 3.040 -3.329 1.00 88.12 113 ARG A N 1
ATOM 854 C CA . ARG A 1 113 ? -13.492 3.584 -4.271 1.00 88.12 113 ARG A CA 1
ATOM 855 C C . ARG A 1 113 ? -12.862 3.936 -5.613 1.00 88.12 113 ARG A C 1
ATOM 857 O O . ARG A 1 113 ? -13.420 3.576 -6.648 1.00 88.12 113 ARG A O 1
ATOM 864 N N . GLN A 1 114 ? -11.702 4.588 -5.624 1.00 88.25 114 GLN A N 1
ATOM 865 C CA . GLN A 1 114 ? -11.025 4.976 -6.867 1.00 88.25 114 GLN A CA 1
ATOM 866 C C . GLN A 1 114 ? -10.695 3.759 -7.744 1.00 88.25 114 GLN A C 1
ATOM 868 O O . GLN A 1 114 ? -10.881 3.812 -8.963 1.00 88.25 114 GLN A O 1
ATOM 873 N N . TRP A 1 115 ? -10.305 2.629 -7.146 1.00 86.69 115 TRP A N 1
ATOM 874 C CA . TRP A 1 115 ? -9.969 1.409 -7.890 1.00 86.69 115 TRP A CA 1
ATOM 875 C C . TRP A 1 115 ? -11.142 0.811 -8.670 1.00 86.69 115 TRP A C 1
ATOM 877 O O . TRP A 1 115 ? -10.914 0.092 -9.639 1.00 86.69 115 TRP A O 1
ATOM 887 N N . THR A 1 116 ? -12.391 1.118 -8.306 1.00 82.25 116 THR A N 1
ATOM 888 C CA . THR A 1 116 ? -13.574 0.648 -9.054 1.00 82.25 116 THR A CA 1
ATOM 889 C C . THR A 1 116 ? -13.662 1.231 -10.466 1.00 82.25 116 THR A C 1
ATOM 891 O O . THR A 1 116 ? -14.247 0.614 -11.350 1.00 82.25 116 THR A O 1
ATOM 894 N N . THR A 1 117 ? -13.041 2.390 -10.699 1.00 85.62 117 THR A N 1
ATOM 895 C CA . THR A 1 117 ? -13.017 3.063 -12.009 1.00 85.62 117 THR A CA 1
ATOM 896 C C . THR A 1 117 ? -11.774 2.722 -12.837 1.00 85.62 117 THR A C 1
ATOM 898 O O . THR A 1 117 ? -11.624 3.184 -13.968 1.00 85.62 117 THR A O 1
ATOM 901 N N . MET A 1 118 ? -10.866 1.912 -12.286 1.00 86.19 118 MET A N 1
ATOM 902 C CA . MET A 1 118 ? -9.612 1.530 -12.927 1.00 86.19 118 MET A CA 1
ATOM 903 C C . MET A 1 118 ? -9.743 0.260 -13.781 1.00 86.19 118 MET A C 1
ATOM 905 O O . MET A 1 118 ? -10.637 -0.553 -13.556 1.00 86.19 118 MET A O 1
ATOM 909 N N . PRO A 1 119 ? -8.810 0.029 -14.727 1.00 87.75 119 PRO A N 1
ATOM 910 C CA . PRO A 1 119 ? -8.708 -1.251 -15.423 1.00 87.75 119 PRO A CA 1
ATOM 911 C C . PRO A 1 119 ? -8.541 -2.420 -14.443 1.00 87.75 119 PRO A C 1
ATOM 913 O O . PRO A 1 119 ? -7.754 -2.322 -13.497 1.00 87.75 119 PRO A O 1
ATOM 916 N N . ALA A 1 120 ? -9.236 -3.529 -14.714 1.00 83.88 120 ALA A N 1
ATOM 917 C CA . ALA A 1 120 ? -9.332 -4.682 -13.816 1.00 83.88 120 ALA A CA 1
ATOM 918 C C . ALA A 1 120 ? -7.964 -5.217 -13.358 1.00 83.88 120 ALA A C 1
ATOM 920 O O . ALA A 1 120 ? -7.776 -5.437 -12.166 1.00 83.88 120 ALA A O 1
ATOM 921 N N . ASP A 1 121 ? -6.989 -5.329 -14.265 1.00 84.56 121 ASP A N 1
ATOM 922 C CA . ASP A 1 121 ? -5.654 -5.854 -13.940 1.00 84.56 121 ASP A CA 1
ATOM 923 C C . ASP A 1 121 ? -4.928 -4.998 -12.889 1.00 84.56 121 ASP A C 1
ATOM 925 O O . ASP A 1 121 ? -4.348 -5.516 -11.936 1.00 84.56 121 ASP A O 1
ATOM 929 N N . ARG A 1 122 ? -5.009 -3.666 -13.018 1.00 86.50 122 ARG A N 1
ATOM 930 C CA . ARG A 1 122 ? -4.390 -2.733 -12.059 1.00 86.50 122 ARG A CA 1
ATOM 931 C C . ARG A 1 122 ? -5.153 -2.684 -10.742 1.00 86.50 122 ARG A C 1
ATOM 933 O O . ARG A 1 122 ? -4.544 -2.523 -9.687 1.00 86.50 122 ARG A O 1
ATOM 940 N N . ALA A 1 123 ? -6.478 -2.798 -10.797 1.00 86.69 123 ALA A N 1
ATOM 941 C CA . ALA A 1 123 ? -7.305 -2.856 -9.600 1.00 86.69 123 ALA A CA 1
ATOM 942 C C . ALA A 1 123 ? -7.020 -4.136 -8.796 1.00 86.69 123 ALA A C 1
ATOM 944 O O . ALA A 1 123 ? -6.888 -4.066 -7.578 1.00 86.69 123 ALA A O 1
ATOM 945 N N . ALA A 1 124 ? -6.861 -5.282 -9.463 1.00 86.12 124 ALA A N 1
ATOM 946 C CA . ALA A 1 124 ? -6.556 -6.562 -8.826 1.00 86.12 124 ALA A CA 1
ATOM 947 C C . ALA A 1 124 ? -5.212 -6.538 -8.080 1.00 86.12 124 ALA A C 1
ATOM 949 O O . ALA A 1 124 ? -5.141 -6.953 -6.921 1.00 86.12 124 ALA A O 1
ATOM 950 N N . GLU A 1 125 ? -4.163 -5.987 -8.700 1.00 88.50 125 GLU A N 1
ATOM 951 C CA . GLU A 1 125 ? -2.849 -5.831 -8.062 1.00 88.50 125 GLU A CA 1
ATOM 952 C C . GLU A 1 125 ? -2.949 -5.010 -6.765 1.00 88.50 125 GLU A C 1
ATOM 954 O O . GLU A 1 125 ? -2.527 -5.461 -5.698 1.00 88.50 125 GLU A O 1
ATOM 959 N N . ARG A 1 126 ? -3.596 -3.840 -6.822 1.00 89.94 126 ARG A N 1
ATOM 960 C CA . ARG A 1 126 ? -3.747 -2.943 -5.662 1.00 89.94 126 ARG A CA 1
ATOM 961 C C . ARG A 1 126 ? -4.580 -3.555 -4.548 1.00 89.94 126 ARG A C 1
ATOM 963 O O . ARG A 1 126 ? -4.206 -3.459 -3.383 1.00 89.94 126 ARG A O 1
ATOM 970 N N . ARG A 1 127 ? -5.678 -4.224 -4.902 1.00 89.12 127 ARG A N 1
ATOM 971 C CA . ARG A 1 127 ? -6.535 -4.931 -3.941 1.00 89.12 127 ARG A CA 1
ATOM 972 C C . ARG A 1 127 ? -5.784 -6.053 -3.238 1.00 89.12 127 ARG A C 1
ATOM 974 O O . ARG A 1 127 ? -5.974 -6.238 -2.043 1.00 89.12 127 ARG A O 1
ATOM 981 N N . THR A 1 128 ? -4.898 -6.751 -3.947 1.00 90.44 128 THR A N 1
ATOM 982 C CA . THR A 1 128 ? -4.050 -7.794 -3.354 1.00 90.44 128 THR A CA 1
ATOM 983 C C . THR A 1 128 ? -3.064 -7.199 -2.351 1.00 90.44 128 THR A C 1
ATOM 985 O O . THR A 1 128 ? -2.942 -7.701 -1.236 1.00 90.44 128 THR A O 1
ATOM 988 N N . VAL A 1 129 ? -2.391 -6.099 -2.708 1.00 91.62 129 VAL A N 1
ATOM 989 C CA . VAL A 1 129 ? -1.486 -5.384 -1.789 1.00 91.62 129 VAL A CA 1
ATOM 990 C C . VAL A 1 129 ? -2.247 -4.910 -0.549 1.00 91.62 129 VAL A C 1
ATOM 992 O O . VAL A 1 129 ? -1.817 -5.172 0.570 1.00 91.62 129 VAL A O 1
ATOM 995 N N . PHE A 1 130 ? -3.414 -4.296 -0.742 1.00 93.00 130 PHE A N 1
ATOM 996 C CA . PHE A 1 130 ? -4.278 -3.826 0.337 1.00 93.00 130 PHE A CA 1
ATOM 997 C C . PHE A 1 130 ? -4.758 -4.949 1.263 1.00 93.00 130 PHE A C 1
ATOM 999 O O . PHE A 1 130 ? -4.646 -4.824 2.480 1.00 93.00 130 PHE A O 1
ATOM 1006 N N . ALA A 1 131 ? -5.237 -6.063 0.705 1.00 92.75 131 ALA A N 1
ATOM 1007 C CA . ALA A 1 131 ? -5.684 -7.218 1.478 1.00 92.75 131 ALA A CA 1
ATOM 1008 C C . ALA A 1 131 ? -4.549 -7.810 2.328 1.00 92.75 131 ALA A C 1
ATOM 1010 O O . ALA A 1 131 ? -4.736 -8.064 3.516 1.00 92.75 131 ALA A O 1
ATOM 1011 N N . ASN A 1 132 ? -3.354 -7.956 1.748 1.00 92.00 132 ASN A N 1
ATOM 1012 C CA . ASN A 1 132 ? -2.175 -8.451 2.460 1.00 92.00 132 ASN A CA 1
ATOM 1013 C C . ASN A 1 132 ? -1.707 -7.486 3.559 1.00 92.00 132 ASN A C 1
ATOM 1015 O O . ASN A 1 132 ? -1.253 -7.921 4.619 1.00 92.00 132 ASN A O 1
ATOM 1019 N N . ALA A 1 133 ? -1.786 -6.176 3.311 1.00 91.75 133 ALA A N 1
ATOM 1020 C CA . ALA A 1 133 ? -1.456 -5.159 4.301 1.00 91.75 133 ALA A CA 1
ATOM 1021 C C . ALA A 1 133 ? -2.438 -5.202 5.481 1.00 91.75 133 ALA A C 1
ATOM 1023 O O . ALA A 1 133 ? -2.002 -5.209 6.633 1.00 91.75 133 ALA A O 1
ATOM 1024 N N . LEU A 1 134 ? -3.744 -5.307 5.204 1.00 91.69 134 LEU A N 1
ATOM 1025 C CA . LEU A 1 134 ? -4.773 -5.445 6.236 1.00 91.69 134 LEU A CA 1
ATOM 1026 C C . LEU A 1 134 ? -4.604 -6.732 7.043 1.00 91.69 134 LEU A C 1
ATOM 1028 O O . LEU A 1 134 ? -4.667 -6.671 8.263 1.00 91.69 134 LEU A O 1
ATOM 1032 N N . GLU A 1 135 ? -4.347 -7.876 6.400 1.00 91.19 135 GLU A N 1
ATOM 1033 C CA . GLU A 1 135 ? -4.101 -9.151 7.094 1.00 91.19 135 GLU A CA 1
ATOM 1034 C C . GLU A 1 135 ? -2.906 -9.041 8.051 1.00 91.19 135 GLU A C 1
ATOM 1036 O O . GLU A 1 135 ? -2.985 -9.443 9.214 1.00 91.19 135 GLU A O 1
ATOM 1041 N N . ARG A 1 136 ? -1.813 -8.420 7.592 1.00 90.69 136 ARG A N 1
ATOM 1042 C CA . ARG A 1 136 ? -0.615 -8.188 8.407 1.00 90.69 136 ARG A CA 1
ATOM 1043 C C . ARG A 1 136 ? -0.922 -7.319 9.620 1.00 90.69 136 ARG A C 1
ATOM 1045 O O . ARG A 1 136 ? -0.502 -7.649 10.724 1.00 90.69 136 ARG A O 1
ATOM 1052 N N . VAL A 1 137 ? -1.640 -6.222 9.422 1.00 89.31 137 VAL A N 1
ATOM 1053 C CA . VAL A 1 137 ? -1.956 -5.277 10.492 1.00 89.31 137 VAL A CA 1
ATOM 1054 C C . VAL A 1 137 ? -2.994 -5.842 11.464 1.00 89.31 137 VAL A C 1
ATOM 1056 O O . VAL A 1 137 ? -2.835 -5.699 12.674 1.00 89.31 137 VAL A O 1
ATOM 1059 N N . ALA A 1 138 ? -3.982 -6.581 10.965 1.00 88.50 138 ALA A N 1
ATOM 1060 C CA . ALA A 1 138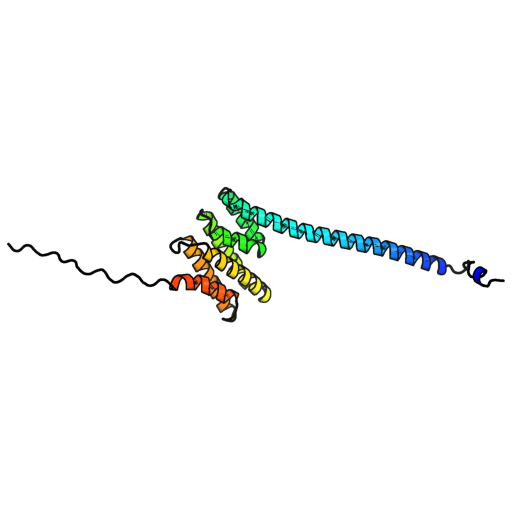 ? -4.930 -7.316 11.789 1.00 88.50 138 ALA A CA 1
ATOM 1061 C C . ALA A 1 138 ? -4.211 -8.302 12.726 1.00 88.50 138 ALA A C 1
ATOM 1063 O O . ALA A 1 138 ? -4.532 -8.377 13.906 1.00 88.50 138 ALA A O 1
ATOM 1064 N N . SER A 1 139 ? -3.175 -8.997 12.245 1.00 87.69 139 SER A N 1
ATOM 1065 C CA . SER A 1 139 ? -2.391 -9.914 13.087 1.00 87.69 139 SER A CA 1
ATOM 1066 C C . SER A 1 139 ? -1.577 -9.238 14.203 1.00 87.69 139 SER A C 1
ATOM 1068 O O . SER A 1 139 ? -1.066 -9.934 15.074 1.00 87.69 139 SER A O 1
ATOM 1070 N N . GLN A 1 140 ? -1.436 -7.907 14.181 1.00 86.56 140 GLN A N 1
ATOM 1071 C CA . GLN A 1 140 ? -0.717 -7.139 15.205 1.00 86.56 140 GLN A CA 1
ATOM 1072 C C . GLN A 1 140 ? -1.636 -6.611 16.315 1.00 86.56 140 GLN A C 1
ATOM 1074 O O . GLN A 1 140 ? -1.137 -6.188 17.357 1.00 86.56 140 GLN A O 1
ATOM 1079 N N . LEU A 1 141 ? -2.956 -6.597 16.100 1.00 84.12 141 LEU A N 1
ATOM 1080 C CA . LEU A 1 141 ? -3.923 -6.202 17.122 1.00 84.12 141 LEU A CA 1
ATOM 1081 C C . LEU A 1 141 ? -4.374 -7.429 17.912 1.00 84.12 141 LEU A C 1
ATOM 1083 O O . LEU A 1 141 ? -5.169 -8.232 17.431 1.00 84.12 141 LEU A O 1
ATOM 1087 N N . ASP A 1 142 ? -3.899 -7.531 19.151 1.00 78.44 142 ASP A N 1
ATOM 1088 C CA . ASP A 1 142 ? -4.337 -8.581 20.076 1.00 78.44 142 ASP A CA 1
ATOM 1089 C C . ASP A 1 142 ? -5.726 -8.288 20.670 1.00 78.44 142 ASP A C 1
ATOM 1091 O O . ASP A 1 142 ? -6.501 -9.209 20.940 1.00 78.44 142 ASP A O 1
ATOM 1095 N N . ASP A 1 143 ? -6.068 -7.007 20.862 1.00 82.44 143 ASP A N 1
ATOM 1096 C CA . ASP A 1 143 ? -7.347 -6.605 21.449 1.00 82.44 143 ASP A CA 1
ATOM 1097 C C . ASP A 1 143 ? -8.415 -6.357 20.379 1.00 82.44 143 ASP A C 1
ATOM 1099 O O . ASP A 1 143 ? -8.463 -5.320 19.715 1.00 82.44 143 ASP A O 1
ATOM 1103 N N . ARG A 1 144 ? -9.323 -7.324 20.252 1.00 76.62 144 ARG A N 1
ATOM 1104 C CA . ARG A 1 144 ? -10.459 -7.270 19.323 1.00 76.62 144 ARG A CA 1
ATOM 1105 C C . ARG A 1 144 ? -11.581 -6.335 19.773 1.00 76.62 144 ARG A C 1
ATOM 1107 O O . ARG A 1 144 ? -12.495 -6.076 18.997 1.00 76.62 144 ARG A O 1
ATOM 1114 N N . THR A 1 145 ? -11.547 -5.850 21.015 1.00 79.44 145 THR A N 1
ATOM 1115 C CA . THR A 1 145 ? -12.499 -4.840 21.506 1.00 79.44 145 THR A CA 1
ATOM 1116 C C . THR A 1 145 ? -12.057 -3.416 21.190 1.00 79.44 145 THR A C 1
ATOM 1118 O O . THR A 1 145 ? -12.825 -2.472 21.383 1.00 79.44 145 THR A O 1
ATOM 1121 N N . ASP A 1 146 ? -10.848 -3.255 20.652 1.00 84.19 146 ASP A N 1
ATOM 1122 C CA . ASP A 1 146 ? -10.335 -1.962 20.244 1.00 84.19 146 ASP A CA 1
ATOM 1123 C C . ASP A 1 146 ? -11.148 -1.380 19.078 1.00 84.19 146 ASP A C 1
ATOM 1125 O O . ASP A 1 146 ? -11.424 -2.033 18.070 1.00 84.19 146 ASP A O 1
ATOM 1129 N N . SER A 1 147 ? -11.475 -0.095 19.183 1.00 85.06 147 SER A N 1
ATOM 1130 C CA . SER A 1 147 ? -12.055 0.702 18.098 1.00 85.06 147 SER A CA 1
ATOM 1131 C C . SER A 1 147 ? -11.311 0.566 16.759 1.00 85.06 147 SER A C 1
ATOM 1133 O O . SER A 1 147 ? -11.941 0.566 15.701 1.00 85.06 147 SER A O 1
ATOM 1135 N N . ARG A 1 148 ? -9.984 0.395 16.795 1.00 86.69 148 ARG A N 1
ATOM 1136 C CA . ARG A 1 148 ? -9.123 0.191 15.621 1.00 86.69 148 ARG A CA 1
ATOM 1137 C C . ARG A 1 148 ? -9.416 -1.140 14.925 1.00 86.69 148 ARG A C 1
ATOM 1139 O O . ARG A 1 148 ? -9.451 -1.192 13.697 1.00 86.69 148 ARG A O 1
ATOM 1146 N N . TRP A 1 149 ? -9.703 -2.196 15.691 1.00 88.81 149 TRP A N 1
ATOM 1147 C CA . TRP A 1 149 ? -10.097 -3.497 15.145 1.00 88.81 149 TRP A CA 1
ATOM 1148 C C . TRP A 1 149 ? -11.411 -3.396 14.365 1.00 88.81 149 TRP A C 1
ATOM 1150 O O . TRP A 1 149 ? -11.498 -3.858 13.228 1.00 88.81 149 TRP A O 1
ATOM 1160 N N . VAL A 1 150 ? -12.404 -2.699 14.928 1.00 88.44 150 VAL A N 1
ATOM 1161 C CA . VAL A 1 150 ? -13.702 -2.464 14.271 1.00 88.44 150 VAL A CA 1
ATOM 1162 C C . VAL A 1 150 ? -13.529 -1.711 12.946 1.00 88.44 150 VAL A C 1
ATOM 1164 O O . VAL A 1 150 ? -14.175 -2.042 11.950 1.00 88.44 150 VAL A O 1
ATOM 1167 N N . GLN A 1 151 ? -12.628 -0.724 12.895 1.00 89.12 151 GLN A N 1
ATOM 1168 C CA . GLN A 1 151 ? -12.315 0.004 11.659 1.00 89.12 151 GLN A CA 1
ATOM 1169 C C . GLN A 1 151 ? -11.670 -0.904 10.604 1.00 89.12 151 GLN A C 1
ATOM 1171 O O . GLN A 1 151 ? -12.105 -0.900 9.450 1.00 89.12 151 GLN A O 1
ATOM 1176 N N . ILE A 1 152 ? -10.680 -1.714 10.995 1.00 90.69 152 ILE A N 1
ATOM 1177 C CA . ILE A 1 152 ? -10.019 -2.690 10.115 1.00 90.69 152 ILE A CA 1
ATOM 1178 C C . ILE A 1 152 ? -11.040 -3.686 9.552 1.00 90.69 152 ILE A C 1
ATOM 1180 O O . ILE A 1 152 ? -11.070 -3.928 8.346 1.00 90.69 152 ILE A O 1
ATOM 1184 N N . GLN A 1 153 ? -11.916 -4.225 10.400 1.00 90.31 153 GLN A N 1
ATOM 1185 C CA . GLN A 1 153 ? -12.936 -5.191 9.999 1.00 90.31 153 GLN A CA 1
ATOM 1186 C C . GLN A 1 153 ? -13.984 -4.568 9.066 1.00 90.31 153 GLN A C 1
ATOM 1188 O O . GLN A 1 153 ? -14.390 -5.199 8.088 1.00 90.31 153 GLN A O 1
ATOM 1193 N N . SER A 1 154 ? -14.401 -3.327 9.330 1.00 91.06 154 SER A N 1
ATOM 1194 C CA . SER A 1 154 ? -15.306 -2.575 8.455 1.00 91.06 154 SER A CA 1
ATOM 1195 C C . SER A 1 154 ? -14.678 -2.330 7.081 1.00 91.06 154 SER A C 1
ATOM 1197 O O . SER A 1 154 ? -15.315 -2.565 6.053 1.00 91.06 154 SER A O 1
ATOM 1199 N N . LEU A 1 155 ? -13.405 -1.925 7.032 1.00 91.50 155 LEU A N 1
ATOM 1200 C CA . LEU A 1 155 ? -12.664 -1.767 5.778 1.00 91.50 155 LEU A CA 1
ATOM 1201 C C . LEU A 1 155 ? -12.539 -3.092 5.022 1.00 91.50 155 LEU A C 1
ATOM 1203 O O . LEU A 1 155 ? -12.754 -3.124 3.808 1.00 91.50 155 LEU A O 1
ATOM 1207 N N . ALA A 1 156 ? -12.243 -4.184 5.731 1.00 91.94 156 ALA A N 1
ATOM 1208 C CA . ALA A 1 156 ? -12.140 -5.509 5.136 1.00 91.94 156 ALA A CA 1
ATOM 1209 C C . ALA A 1 156 ? -13.474 -5.966 4.523 1.00 91.94 156 ALA A C 1
ATOM 1211 O O . ALA A 1 156 ? -13.482 -6.440 3.388 1.00 91.94 156 ALA A O 1
ATOM 1212 N N . HIS A 1 157 ? -14.600 -5.750 5.215 1.00 91.50 157 HIS A N 1
ATOM 1213 C CA . HIS A 1 157 ? -15.937 -6.037 4.685 1.00 91.50 157 HIS A CA 1
ATOM 1214 C C . HIS A 1 157 ? -16.242 -5.235 3.420 1.00 91.50 157 HIS A C 1
ATOM 1216 O O . HIS A 1 157 ? -16.626 -5.820 2.409 1.00 91.50 157 HIS A O 1
ATOM 1222 N N . HIS A 1 158 ? -16.031 -3.916 3.440 1.00 90.75 158 HIS A N 1
ATOM 1223 C CA . HIS A 1 158 ? -16.281 -3.075 2.267 1.00 90.75 158 HIS A CA 1
ATOM 1224 C C . HIS A 1 158 ? -15.402 -3.477 1.075 1.00 90.75 158 HIS A C 1
ATOM 1226 O O . HIS A 1 158 ? -15.860 -3.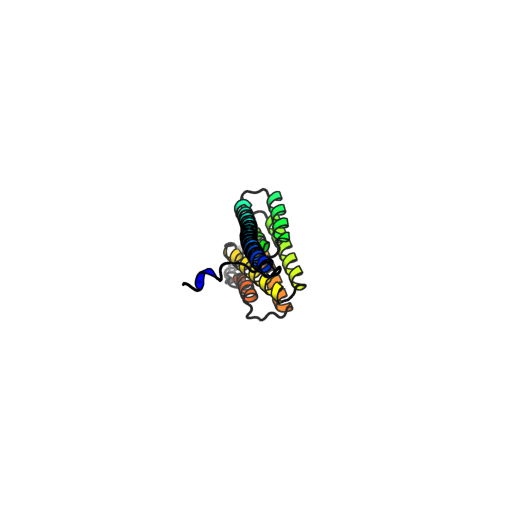493 -0.067 1.00 90.75 158 HIS A O 1
ATOM 1232 N N . ALA A 1 159 ? -14.139 -3.832 1.315 1.00 89.62 159 ALA A N 1
ATOM 1233 C CA . ALA A 1 159 ? -13.247 -4.303 0.262 1.00 89.62 159 ALA A CA 1
ATOM 1234 C C . ALA A 1 159 ? -13.655 -5.678 -0.287 1.00 89.62 159 ALA A C 1
ATOM 1236 O O . ALA A 1 159 ? -13.645 -5.872 -1.503 1.00 89.62 159 ALA A O 1
ATOM 1237 N N . ALA A 1 160 ? -14.068 -6.606 0.580 1.00 90.00 160 ALA A N 1
ATOM 1238 C CA . ALA A 1 160 ? -14.567 -7.915 0.171 1.00 90.00 160 ALA A CA 1
ATOM 1239 C C . ALA A 1 160 ? -15.862 -7.790 -0.646 1.00 90.00 160 ALA A C 1
ATOM 1241 O O . ALA A 1 160 ? -16.004 -8.445 -1.677 1.00 90.00 160 ALA A O 1
ATOM 1242 N N . GLN A 1 161 ? -16.771 -6.899 -0.245 1.00 89.06 161 GLN A N 1
ATOM 1243 C CA . GLN A 1 161 ? -17.999 -6.626 -0.987 1.00 89.06 161 GLN A CA 1
ATOM 1244 C C . GLN A 1 161 ? -17.705 -6.028 -2.369 1.00 89.06 161 GLN A C 1
ATOM 1246 O O . GLN A 1 161 ? -18.215 -6.526 -3.368 1.00 89.06 161 GLN A O 1
ATOM 1251 N N . ASN A 1 162 ? -16.787 -5.061 -2.462 1.00 85.81 162 ASN A N 1
ATOM 1252 C CA . ASN A 1 162 ? -16.361 -4.506 -3.750 1.00 85.81 162 ASN A CA 1
ATOM 1253 C C . ASN A 1 162 ? -15.721 -5.561 -4.676 1.00 85.81 162 ASN A C 1
ATOM 1255 O O . ASN A 1 162 ? -15.854 -5.480 -5.901 1.00 85.81 162 ASN A O 1
ATOM 1259 N N . LEU A 1 163 ? -15.010 -6.552 -4.125 1.00 86.06 163 LEU A N 1
ATOM 1260 C CA . LEU A 1 163 ? -14.481 -7.682 -4.901 1.00 86.06 163 LEU A CA 1
ATOM 1261 C C . LEU A 1 163 ? -15.609 -8.551 -5.466 1.00 86.06 163 LEU A C 1
ATOM 1263 O O . LEU A 1 163 ? -15.583 -8.882 -6.651 1.00 86.06 163 LEU A O 1
ATOM 1267 N N . ILE A 1 164 ? -16.613 -8.868 -4.648 1.00 86.44 164 ILE A N 1
ATOM 1268 C CA . ILE A 1 164 ? -17.790 -9.631 -5.082 1.00 86.44 164 ILE A CA 1
ATOM 1269 C C . ILE A 1 164 ? -18.536 -8.875 -6.190 1.00 86.44 164 ILE A C 1
ATOM 1271 O O . ILE A 1 164 ? -18.811 -9.448 -7.244 1.00 86.44 164 ILE A O 1
ATOM 1275 N N . ASP A 1 165 ? -18.777 -7.575 -6.003 1.00 84.81 165 ASP A N 1
ATOM 1276 C CA . ASP A 1 165 ? -19.496 -6.733 -6.969 1.00 84.81 165 ASP A CA 1
ATOM 1277 C C . ASP A 1 165 ? -18.747 -6.602 -8.303 1.00 84.81 165 ASP A C 1
ATOM 1279 O O . ASP A 1 165 ? -19.353 -6.517 -9.372 1.00 84.81 165 ASP A O 1
ATOM 1283 N N . SER A 1 166 ? -17.414 -6.654 -8.268 1.00 79.56 166 SER A N 1
ATOM 1284 C CA . SER A 1 166 ? -16.576 -6.658 -9.475 1.00 79.56 166 SER A CA 1
ATOM 1285 C C . SER A 1 166 ? -16.401 -8.043 -10.110 1.00 79.56 166 SER A C 1
ATOM 1287 O O . SER A 1 166 ? -15.599 -8.194 -11.029 1.00 79.56 166 SER A O 1
ATOM 1289 N N . SER A 1 167 ? -17.189 -9.037 -9.680 1.00 78.50 167 SER A N 1
ATOM 1290 C CA . SER A 1 167 ? -17.167 -10.413 -10.194 1.00 78.50 167 SER A CA 1
ATOM 1291 C C . SER A 1 167 ? -15.809 -11.112 -10.036 1.00 78.50 167 SER A C 1
ATOM 1293 O O . SER A 1 167 ? -15.467 -11.988 -10.837 1.00 78.50 167 SER A O 1
ATOM 1295 N N . CYS A 1 168 ? -15.024 -10.753 -9.011 1.00 76.44 168 CYS A N 1
ATOM 1296 C CA . CYS A 1 168 ? -13.826 -11.520 -8.673 1.00 76.44 168 CYS A CA 1
ATOM 1297 C C . CYS A 1 168 ? -14.211 -12.952 -8.287 1.00 76.44 168 CYS A C 1
ATOM 1299 O O . CYS A 1 168 ? -15.261 -13.219 -7.699 1.00 76.44 168 CYS A O 1
ATOM 1301 N N . ARG A 1 169 ? -13.336 -13.899 -8.630 1.00 80.69 169 ARG A N 1
ATOM 1302 C CA . ARG A 1 169 ? -13.526 -15.301 -8.260 1.00 80.69 169 ARG A CA 1
ATOM 1303 C C . ARG A 1 169 ? -13.384 -15.448 -6.746 1.00 80.69 169 ARG A C 1
ATOM 1305 O O . ARG A 1 169 ? -12.524 -14.822 -6.144 1.00 80.69 169 ARG A O 1
ATOM 1312 N N . ILE A 1 170 ? -14.165 -16.345 -6.151 1.00 78.12 170 ILE A N 1
ATOM 1313 C CA . ILE A 1 170 ? -14.058 -16.691 -4.720 1.00 78.12 170 ILE A CA 1
ATOM 1314 C C . ILE A 1 170 ? -12.654 -17.239 -4.383 1.00 78.12 170 ILE A C 1
ATOM 1316 O O . ILE A 1 170 ? -12.167 -17.081 -3.268 1.00 78.12 170 ILE A O 1
ATOM 1320 N N . ASP A 1 171 ? -11.969 -17.819 -5.372 1.00 81.50 171 ASP A N 1
ATOM 1321 C CA . ASP A 1 171 ? -10.594 -18.320 -5.251 1.00 81.50 171 ASP A CA 1
ATOM 1322 C C . ASP A 1 171 ? -9.518 -17.213 -5.295 1.00 81.50 171 ASP A C 1
ATOM 1324 O O . ASP A 1 171 ? -8.327 -17.524 -5.291 1.00 81.50 171 ASP A O 1
ATOM 1328 N N . ASP A 1 172 ? -9.901 -15.936 -5.401 1.00 87.56 172 ASP A N 1
ATOM 1329 C CA . ASP A 1 172 ? -8.955 -14.821 -5.474 1.00 87.56 172 ASP A CA 1
ATOM 1330 C C . ASP A 1 172 ? -8.176 -14.692 -4.148 1.00 87.56 172 ASP A C 1
ATOM 1332 O O . ASP A 1 172 ? -8.794 -14.618 -3.077 1.00 87.56 172 ASP A O 1
ATOM 1336 N N . PRO A 1 173 ? -6.829 -14.657 -4.180 1.00 88.06 173 PRO A N 1
ATOM 1337 C CA . PRO A 1 173 ? -6.021 -14.540 -2.969 1.00 88.06 173 PRO A CA 1
ATOM 1338 C C . PRO A 1 173 ? -6.364 -13.287 -2.152 1.00 88.06 173 PRO A C 1
ATOM 1340 O O . PRO A 1 173 ? -6.361 -13.352 -0.924 1.00 88.06 173 PRO A O 1
ATOM 1343 N N . ALA A 1 174 ? -6.722 -12.172 -2.799 1.00 88.00 174 ALA A N 1
ATOM 1344 C CA . ALA A 1 174 ? -7.119 -10.953 -2.101 1.00 88.00 174 ALA A CA 1
ATOM 1345 C C . ALA A 1 174 ? -8.418 -11.160 -1.309 1.00 88.00 174 ALA A C 1
ATOM 1347 O O . ALA A 1 174 ? -8.524 -10.731 -0.160 1.00 88.00 174 ALA A O 1
ATOM 1348 N N . TYR A 1 175 ? -9.390 -11.864 -1.897 1.00 89.56 175 TYR A N 1
ATOM 1349 C CA . TYR A 1 175 ? -10.639 -12.199 -1.219 1.00 89.56 175 TYR A CA 1
ATOM 1350 C C . TYR A 1 175 ? -10.386 -13.115 -0.017 1.00 89.56 175 TYR A C 1
ATOM 1352 O O . TYR A 1 175 ? -10.890 -12.850 1.072 1.00 89.56 175 TYR A O 1
ATOM 1360 N N . GLN A 1 176 ? -9.546 -14.142 -0.173 1.00 91.00 176 GLN A N 1
ATOM 1361 C CA . GLN A 1 176 ? -9.200 -15.050 0.925 1.00 91.00 176 GLN A CA 1
ATOM 1362 C C . GLN A 1 176 ? -8.517 -14.326 2.090 1.00 91.00 176 GLN A C 1
ATOM 1364 O O . GLN A 1 176 ? -8.886 -14.551 3.242 1.00 91.00 176 GLN A O 1
ATOM 1369 N N . SER A 1 177 ? -7.560 -13.437 1.812 1.00 89.69 177 SER A N 1
ATOM 1370 C CA . SER A 1 177 ? -6.897 -12.631 2.845 1.00 89.69 177 SER A CA 1
ATOM 1371 C C . SER A 1 177 ? -7.880 -11.733 3.598 1.00 89.69 177 SER A C 1
ATOM 1373 O O . SER A 1 177 ? -7.852 -11.696 4.827 1.00 89.69 177 SER A O 1
ATOM 1375 N N . LEU A 1 178 ? -8.813 -11.080 2.899 1.00 89.69 178 LEU A N 1
ATOM 1376 C CA . LEU A 1 178 ? -9.853 -10.271 3.547 1.00 89.69 178 LEU A CA 1
ATOM 1377 C C . LEU A 1 178 ? -10.812 -11.126 4.380 1.00 89.69 178 LEU A C 1
ATOM 1379 O O . LEU A 1 178 ? -11.136 -10.763 5.509 1.00 89.69 178 LEU A O 1
ATOM 1383 N N . MET A 1 179 ? -11.218 -12.288 3.866 1.00 90.50 179 MET A N 1
ATOM 1384 C CA . MET A 1 179 ? -12.088 -13.206 4.599 1.00 90.50 179 MET A CA 1
ATOM 1385 C C . MET A 1 179 ? -11.429 -13.743 5.867 1.00 90.50 179 MET A C 1
ATOM 1387 O O . MET A 1 179 ? -12.129 -13.928 6.854 1.00 90.50 179 MET A O 1
ATOM 1391 N N . LYS A 1 180 ? -10.104 -13.934 5.905 1.00 88.94 180 LYS A N 1
ATOM 1392 C CA . LYS A 1 180 ? -9.404 -14.281 7.155 1.00 88.94 180 LYS A CA 1
ATOM 1393 C C . LYS A 1 180 ? -9.504 -13.173 8.201 1.00 88.94 180 LYS A C 1
ATOM 1395 O O . LYS A 1 180 ? -9.713 -13.475 9.372 1.00 88.94 180 LYS A O 1
ATOM 1400 N N . VAL A 1 181 ? -9.368 -11.910 7.791 1.00 87.06 181 VAL A N 1
ATOM 1401 C CA . VAL A 1 181 ? -9.508 -10.755 8.696 1.00 87.06 181 VAL A CA 1
ATOM 1402 C C . VAL A 1 181 ? -10.933 -10.673 9.241 1.00 87.06 181 VAL A C 1
ATOM 1404 O O . VAL A 1 181 ? -11.125 -10.454 10.432 1.00 87.06 181 VAL A O 1
ATOM 1407 N N . ILE A 1 182 ? -11.931 -10.910 8.387 1.00 87.62 182 ILE A N 1
ATOM 1408 C CA . ILE A 1 182 ? -13.349 -10.911 8.766 1.00 87.62 182 ILE A CA 1
ATOM 1409 C C . ILE A 1 182 ? -13.677 -12.084 9.704 1.00 87.62 182 ILE A C 1
ATOM 1411 O O . ILE A 1 182 ? -14.233 -11.878 10.781 1.00 87.62 182 ILE A O 1
ATOM 1415 N N . ALA A 1 183 ? -13.295 -13.305 9.319 1.00 84.50 183 ALA A N 1
ATOM 1416 C CA . ALA A 1 183 ? -13.599 -14.543 10.039 1.00 84.50 183 ALA A CA 1
ATOM 1417 C C . ALA A 1 183 ? -12.836 -14.682 11.361 1.00 84.50 183 ALA A C 1
ATOM 1419 O O . ALA A 1 183 ? -13.221 -15.483 12.217 1.00 84.50 183 ALA A O 1
ATOM 1420 N N . ALA A 1 184 ? -11.770 -13.898 11.558 1.00 79.38 184 ALA A N 1
ATOM 1421 C CA . ALA A 1 184 ? -11.085 -13.838 12.837 1.00 79.38 184 ALA A CA 1
ATOM 1422 C C . ALA A 1 184 ? -12.078 -13.554 13.977 1.00 79.38 184 ALA A C 1
ATOM 1424 O O . ALA A 1 184 ? -11.927 -14.150 15.038 1.00 79.38 184 ALA A O 1
ATOM 1425 N N . ASP A 1 185 ? -13.123 -12.754 13.757 1.00 65.69 185 ASP A N 1
ATOM 1426 C CA . ASP A 1 185 ? -14.126 -12.381 14.764 1.00 65.69 185 ASP A CA 1
ATOM 1427 C C . ASP A 1 185 ? -15.115 -13.513 15.130 1.00 65.69 185 ASP A C 1
ATOM 1429 O O . ASP A 1 185 ? -15.406 -13.732 16.306 1.00 65.69 185 ASP A O 1
ATOM 1433 N N . GLU A 1 186 ? -15.550 -14.322 14.154 1.00 59.03 186 GLU A N 1
ATOM 1434 C CA . GLU A 1 186 ? -16.549 -15.396 14.351 1.00 59.03 186 GLU A CA 1
ATOM 1435 C C . GLU A 1 186 ? -16.055 -16.563 15.220 1.00 59.03 186 GLU A C 1
ATOM 1437 O O . GLU A 1 186 ? -16.844 -17.373 15.701 1.00 59.03 186 GLU A O 1
ATOM 1442 N N . SER A 1 187 ? -14.748 -16.648 15.476 1.00 53.91 187 SER A N 1
ATOM 1443 C CA . SER A 1 187 ? -14.149 -17.724 16.276 1.00 53.91 187 SER A CA 1
ATOM 1444 C C . SER A 1 187 ? -14.341 -17.554 17.790 1.00 53.91 187 SER A C 1
ATOM 1446 O O . SER A 1 187 ? -13.762 -18.318 18.564 1.00 53.91 187 SER A O 1
ATOM 1448 N N . ARG A 1 188 ? -15.104 -16.551 18.246 1.00 47.00 188 ARG A N 1
ATOM 1449 C CA . ARG A 1 188 ? -15.403 -16.367 19.668 1.00 47.00 188 ARG A CA 1
ATOM 1450 C C . ARG A 1 188 ? -16.474 -17.385 20.089 1.00 47.00 188 ARG A C 1
ATOM 1452 O O . ARG A 1 188 ? -17.625 -17.230 19.677 1.00 47.00 188 ARG A O 1
ATOM 1459 N N . PRO A 1 189 ? -16.163 -18.401 20.920 1.00 48.06 189 PRO A N 1
ATOM 1460 C CA . PRO A 1 189 ? -17.221 -19.148 21.583 1.00 48.06 189 PRO A CA 1
ATOM 1461 C C . PRO A 1 189 ? -18.067 -18.135 22.358 1.00 48.06 189 PRO A C 1
ATOM 1463 O O . PRO A 1 189 ? -17.529 -17.299 23.089 1.00 48.06 189 PRO A O 1
ATOM 1466 N N . SER A 1 190 ? -19.380 -18.144 22.135 1.00 46.47 190 SER A N 1
ATOM 1467 C CA . SER A 1 190 ? -20.330 -17.360 22.921 1.00 46.47 190 SER A CA 1
ATOM 1468 C C . SER A 1 190 ? -20.327 -17.860 24.369 1.00 46.47 190 SER A C 1
ATOM 1470 O O . SER A 1 190 ? -21.224 -18.585 24.786 1.00 46.47 190 SER A O 1
ATOM 1472 N N . ASP A 1 191 ? -19.321 -17.474 25.149 1.00 48.59 191 ASP A N 1
ATOM 1473 C CA . ASP A 1 191 ? -19.302 -17.616 26.605 1.00 48.59 191 ASP A CA 1
ATOM 1474 C C . ASP A 1 191 ? -20.190 -16.534 27.225 1.00 48.59 191 ASP A C 1
ATOM 1476 O O . ASP A 1 191 ? -19.744 -15.641 27.937 1.00 48.59 191 ASP A O 1
ATOM 1480 N N . THR A 1 192 ? -21.481 -16.594 26.921 1.00 52.78 192 THR A N 1
ATOM 1481 C CA . THR A 1 192 ? -22.528 -15.895 27.662 1.00 52.78 192 THR A CA 1
ATOM 1482 C C . THR A 1 192 ? -23.843 -16.627 27.443 1.00 52.78 192 THR A C 1
ATOM 1484 O O . THR A 1 192 ? -24.559 -16.337 26.492 1.00 52.78 192 THR A O 1
ATOM 1487 N N . LEU A 1 193 ? -24.147 -17.585 28.328 1.00 53.59 193 LEU A N 1
ATOM 1488 C CA . LEU A 1 193 ? -25.481 -17.846 28.905 1.00 53.59 193 LEU A CA 1
ATOM 1489 C C . LEU A 1 193 ? -25.445 -19.122 29.768 1.00 53.59 193 LEU A C 1
ATOM 1491 O O . LEU A 1 193 ? -26.039 -20.141 29.431 1.00 53.59 193 LEU A O 1
ATOM 1495 N N . SER A 1 194 ? -24.740 -19.084 30.899 1.00 52.12 194 SER A N 1
ATOM 1496 C CA . SER A 1 194 ? -24.916 -20.052 31.995 1.00 52.12 194 SER A CA 1
ATOM 1497 C C . SER A 1 194 ? -24.412 -19.459 33.313 1.00 52.12 194 SER A C 1
ATOM 1499 O O . SER A 1 194 ? -23.439 -19.956 33.850 1.00 52.12 194 SER A O 1
ATOM 1501 N N . ASP A 1 195 ? -25.026 -18.370 33.801 1.00 50.34 195 ASP A N 1
ATOM 1502 C CA . ASP A 1 195 ? -25.217 -18.171 35.254 1.00 50.34 195 ASP A CA 1
ATOM 1503 C C . ASP A 1 195 ? -26.148 -16.978 35.567 1.00 50.34 195 ASP A C 1
ATOM 1505 O O . ASP A 1 195 ? -25.757 -15.940 36.094 1.00 50.34 195 ASP A O 1
ATOM 1509 N N . VAL A 1 196 ? -27.429 -17.098 35.206 1.00 54.78 196 VAL A N 1
ATOM 1510 C CA . VAL A 1 196 ? -28.506 -16.305 35.831 1.00 54.78 196 VAL A CA 1
ATOM 1511 C C . VAL A 1 196 ? -29.570 -17.285 36.308 1.00 54.78 196 VAL A C 1
ATOM 1513 O O . VAL A 1 196 ? -30.626 -17.476 35.712 1.00 54.78 196 VAL A O 1
ATOM 1516 N N . SER A 1 197 ? -29.237 -17.995 37.374 1.00 54.66 197 SER A N 1
ATOM 1517 C CA . SER A 1 197 ? -30.161 -18.696 38.264 1.00 54.66 197 SER A CA 1
ATOM 1518 C C . SER A 1 197 ? -29.393 -18.831 39.572 1.00 54.66 197 SER A C 1
ATOM 1520 O O . SER A 1 197 ? -28.515 -19.667 39.699 1.00 54.66 197 SER A O 1
ATOM 1522 N N . THR A 1 198 ? -29.570 -17.963 40.563 1.00 55.00 198 THR A N 1
ATOM 1523 C CA . THR A 1 198 ? -30.607 -18.176 41.578 1.00 55.00 198 THR A CA 1
ATOM 1524 C C . THR A 1 198 ? -30.737 -16.903 42.423 1.00 55.00 198 THR A C 1
ATOM 1526 O O . THR A 1 198 ? -29.975 -16.681 43.359 1.00 55.00 198 THR A O 1
ATOM 1529 N N . SER A 1 199 ? -31.724 -16.061 42.108 1.00 51.81 199 SER A N 1
ATOM 1530 C CA . SER A 1 199 ? -32.267 -15.097 43.071 1.00 51.81 199 SER A CA 1
ATOM 1531 C C . SER A 1 199 ? -33.215 -15.865 43.992 1.00 51.81 199 SER A C 1
ATOM 1533 O O . SER A 1 199 ? -34.392 -16.042 43.690 1.00 51.81 199 SER A O 1
ATOM 1535 N N . GLY A 1 200 ? -32.666 -16.417 45.073 1.00 51.72 200 GLY A N 1
ATOM 1536 C CA . GLY A 1 200 ? -33.421 -17.045 46.152 1.00 51.72 200 GLY A CA 1
ATOM 1537 C C . GLY A 1 200 ? -33.456 -16.108 47.349 1.00 51.72 200 GLY A C 1
ATOM 1538 O O . GLY A 1 200 ? -32.646 -16.251 48.256 1.00 51.72 200 GLY A O 1
ATOM 1539 N N . ASN A 1 201 ? -34.362 -15.132 47.332 1.00 59.94 201 ASN A N 1
ATOM 1540 C CA . ASN A 1 201 ? -34.636 -14.274 48.481 1.00 59.94 201 ASN A CA 1
ATOM 1541 C C . ASN A 1 201 ? -35.794 -14.912 49.278 1.00 59.94 201 ASN A C 1
ATOM 1543 O O . ASN A 1 201 ? -36.920 -14.912 48.773 1.00 59.94 201 ASN A O 1
ATOM 1547 N N . PRO A 1 202 ? -35.573 -15.519 50.460 1.00 65.69 202 PRO A N 1
ATOM 1548 C CA . PRO A 1 202 ? -36.674 -16.040 51.259 1.00 65.69 202 PRO A CA 1
ATOM 1549 C C . PRO A 1 202 ? -37.413 -14.888 51.954 1.00 65.69 202 PRO A C 1
ATOM 1551 O O . PRO A 1 202 ? -36.812 -14.044 52.617 1.00 65.69 202 PRO A O 1
ATOM 1554 N N . LEU A 1 203 ? -38.735 -14.863 51.774 1.00 63.03 203 LEU A N 1
ATOM 1555 C CA . LEU A 1 203 ? -39.665 -13.976 52.474 1.00 63.03 203 LEU A CA 1
ATOM 1556 C C . LEU A 1 203 ? -39.622 -14.221 53.996 1.00 63.03 203 LEU A C 1
ATOM 1558 O O . LEU A 1 203 ? -39.534 -15.380 54.412 1.00 63.03 203 LEU A O 1
ATOM 1562 N N . PRO A 1 204 ? -39.744 -13.172 54.830 1.00 64.25 204 PRO A N 1
ATOM 1563 C CA . PRO A 1 204 ? -39.973 -13.331 56.259 1.00 64.25 204 PRO A CA 1
ATOM 1564 C C . PRO A 1 204 ? -41.414 -13.805 56.492 1.00 64.25 204 PRO A C 1
ATOM 1566 O O . PRO A 1 204 ? -42.358 -13.237 55.944 1.00 64.25 204 PRO A O 1
ATOM 1569 N N . ILE A 1 205 ? -41.567 -14.868 57.279 1.00 67.50 205 ILE A N 1
ATOM 1570 C CA . ILE A 1 205 ? -42.853 -15.293 57.838 1.00 67.50 205 ILE A CA 1
ATOM 1571 C C . ILE A 1 205 ? -42.917 -14.698 59.248 1.00 67.50 205 ILE A C 1
ATOM 1573 O O . ILE A 1 205 ? -41.973 -14.889 60.017 1.00 67.50 205 ILE A O 1
ATOM 1577 N N . ASP A 1 206 ? -43.992 -13.954 59.517 1.00 69.75 206 ASP A N 1
ATOM 1578 C CA . ASP A 1 206 ? -44.376 -13.431 60.839 1.00 69.75 206 ASP A CA 1
ATOM 1579 C C . ASP A 1 206 ? -44.618 -14.547 61.873 1.00 69.75 206 ASP A C 1
ATOM 1581 O O . ASP A 1 206 ? -45.179 -15.606 61.497 1.00 69.75 206 ASP A O 1
#

pLDDT: mean 78.34, std 13.56, range [46.47, 94.75]

Solvent-accessible surface area (backbone atoms only — not comparable to full-atom values): 11997 Å² total; per-residue (Å²): 136,73,79,72,64,73,76,70,66,77,67,88,84,46,76,65,60,61,52,53,59,50,50,53,51,51,51,53,51,50,51,51,52,49,52,51,51,52,52,51,50,52,51,51,53,53,52,52,56,50,51,53,53,51,51,52,54,49,52,62,73,49,48,86,83,50,56,72,70,58,49,47,57,47,47,55,53,26,62,74,49,48,76,80,12,44,59,55,37,49,54,32,35,71,43,90,49,63,71,50,15,53,51,26,49,51,54,52,53,51,51,59,55,55,38,73,79,46,62,66,72,64,30,51,55,50,46,34,54,47,21,53,37,48,38,57,50,54,72,69,56,86,58,75,86,37,71,54,44,53,52,54,39,51,51,34,50,55,52,43,50,53,40,54,77,68,66,54,60,84,85,35,68,34,48,48,35,23,48,52,53,52,51,60,64,74,71,60,76,80,88,76,89,86,85,90,79,81,93,80,78,83,78,88,80,134

Sequence (206 aa):
MDDSELQRTPNPFSAFAATRAESRRHLAASAKWLLIAIGLFCVLTISQVYLHRAKLSGIVNGFSQQSSTEKVRQLEQLHASDMDGIDGLVSALCDEKTDVSAMAAEMLADLNRQWTTMPADRAAERRTVFANALERVASQLDDRTDSRWVQIQSLAHHAAQNLIDSSCRIDDPAYQSLMKVIAADESRPSDTLSDVSTSGNPLPID

Foldseek 3Di:
DDPVVVVPDPDPPPPPVVVVVVVVVVVVVVVVVVVVVVVVVVVVVVVVVVVVVVVLVVCQVCLLVDDPVVLLVVLVVLLVVQLSSLLVLLLQLPDPDPVSNVSSLVSLVVSLVVLLPDDPVVSLVSLQSNLVSLLVSLVVDPDCVDPSLVSSLVSLVVSLVSCVVVVHDCPRNSNVSSVCSNCVVVPDDPPDDPDDDDPDDDDDDD

Mean predicted aligned error: 14.8 Å